Protein AF-A0A832D3G2-F1 (afdb_monomer)

Foldseek 3Di:
DKDQAPVLLVVLQVQCVVVVWHWDWADDPDNRMIDIDTPPVCVVVSVVSVVVVCVVVVPPPPDDDQPPPCQDFAQCLVVVLVVLVVLAVVCVVPVVLCVLQKDWLVCVVVVSLCSLQSLLSYDDDDLQSVVCSVQVSRLLRSLCSRPNNVCLVVQLSVQSSVVSVVVNVPDPDGDIRHYVLSSSLSSLVSVLVVSVVSVVVPVDDVVVNVVSVVVSVVVSCVSVVPPPSVPVCVVPDDDDDDDPDDDPPDDDDDDPDDDDDDDDDDDDDDDDDDDDDDDDDDDD

Radius of gyration: 39.58 Å; Cα contacts (8 Å, |Δi|>4): 266; chains: 1; bounding box: 79×38×158 Å

pLDDT: mean 73.74, std 21.64, range [29.92, 97.0]

Secondary structure (DSSP, 8-state):
-EESSHHHHHHHHHHHHHTT--EEEEE-SSTT-EEEEE-GGGHHHHHHHHHHHHHHHTT-TT------------TTHHHHHHHHHHHHHHHHH-THHHHHH-B-HHHHHTT-TTHHHHGGG--SSHHHHHHHHHHHHHHHHHHHHHH-HHHHHHHHHHHHHHHHHHHHHH--S-PPB--THHHHHHHHHHHHHHHHHHHHHTT--HHHHHHHHHHHHHHHHHHHS-TTHHHHHTTT------------------------------------------------

Solvent-accessible surface area (backbone atoms only — not comparable to full-atom values): 16878 Å² total; per-residue (Å²): 92,81,27,72,30,69,68,54,30,51,51,52,39,51,57,33,46,75,71,74,38,68,61,48,79,41,82,49,98,47,93,59,32,20,33,39,46,57,55,78,91,48,44,63,62,51,51,53,51,49,52,50,52,46,62,63,59,72,71,57,93,80,79,69,88,70,75,88,73,84,63,46,74,30,72,67,25,54,55,54,44,51,50,48,50,52,47,40,55,49,35,72,77,37,61,64,52,50,73,71,18,53,24,36,54,68,48,42,75,73,67,47,56,66,15,40,54,46,8,39,60,37,62,95,48,70,66,59,47,49,54,40,43,72,53,22,31,60,38,39,9,41,30,18,38,65,61,37,59,68,52,34,53,51,53,15,49,53,45,18,26,51,48,46,52,52,52,46,72,71,44,93,60,91,56,75,49,63,27,46,53,40,32,38,52,30,27,50,49,54,48,50,53,51,51,44,54,57,44,63,76,37,97,58,65,67,71,56,52,50,51,53,50,51,49,52,51,48,50,49,47,59,70,70,65,56,93,46,73,59,58,74,48,63,81,74,58,96,78,83,88,75,82,86,76,84,73,81,82,77,77,80,74,84,83,84,73,88,80,83,93,79,91,80,86,83,89,80,87,87,81,91,85,83,85,90,81,83,86,90,82,88,81,136

Sequence (284 aa):
MIAHSKAQALEWSLVLISQQIESTVLPTTNPNAWIVKVDPTHFQAAKELIQLYEQENQRWPFRYSIPQTHIPFDATSILWGIFTTAFYLLQQKHPIIQLLGVASVDHVRQGEWWRIFTSTFLHADVPHLLGNLVIGVPLMGLCMGRFGFGIALLSTFIAAALGNLISLSVSGDPKMSLGTSGVVFAALGMLTAHWISALMGLRISWRYVIKAVLAAVLLLVLCGFSPQADTIAHMGGVRDRRDFRVYPLQLSKPSHANSPLTYSAPLHTSSESLPPGHSPSGGI

Structure (mmCIF, N/CA/C/O backbone):
data_AF-A0A832D3G2-F1
#
_entry.id   AF-A0A832D3G2-F1
#
loop_
_atom_site.group_PDB
_atom_site.id
_atom_site.type_symbol
_atom_site.label_atom_id
_atom_site.label_alt_id
_atom_site.label_comp_id
_atom_site.label_asym_id
_atom_site.label_entity_id
_atom_site.label_seq_id
_atom_site.pdbx_PDB_ins_code
_atom_site.Cartn_x
_atom_site.Cartn_y
_atom_site.Cartn_z
_atom_site.occupancy
_atom_site.B_iso_or_equiv
_atom_site.auth_seq_id
_atom_site.auth_comp_id
_atom_site.auth_asym_id
_atom_site.auth_atom_id
_atom_site.pdbx_PDB_model_num
ATOM 1 N N . MET A 1 1 ? -25.717 -5.866 40.601 1.00 88.38 1 MET A N 1
ATOM 2 C CA . MET A 1 1 ? -24.232 -5.810 40.612 1.00 88.38 1 MET A CA 1
ATOM 3 C C . MET A 1 1 ? -23.787 -4.468 40.037 1.00 88.38 1 MET A C 1
ATOM 5 O O . MET A 1 1 ? -24.571 -3.893 39.290 1.00 88.38 1 MET A O 1
ATOM 9 N N . ILE A 1 2 ? -22.608 -3.944 40.397 1.00 89.25 2 ILE A N 1
ATOM 10 C CA . ILE A 1 2 ? -22.120 -2.622 39.946 1.00 89.25 2 ILE A CA 1
ATOM 11 C C . ILE A 1 2 ? -20.902 -2.814 39.033 1.00 89.25 2 ILE A C 1
ATOM 13 O O . ILE A 1 2 ? -19.944 -3.457 39.445 1.00 89.25 2 ILE A O 1
ATOM 17 N N . ALA A 1 3 ? -20.952 -2.256 37.826 1.00 87.94 3 ALA A N 1
ATOM 18 C CA . ALA A 1 3 ? -19.876 -2.212 36.838 1.00 87.94 3 ALA A CA 1
ATOM 19 C C . ALA A 1 3 ? -19.254 -0.806 36.772 1.00 87.94 3 ALA A C 1
ATOM 21 O O . ALA A 1 3 ? -19.941 0.192 37.003 1.00 87.94 3 ALA A O 1
ATOM 22 N N . HIS A 1 4 ? -17.975 -0.712 36.404 1.00 87.38 4 HIS A N 1
ATOM 23 C CA . HIS A 1 4 ? -17.196 0.537 36.362 1.00 87.38 4 HIS A CA 1
ATOM 24 C C . HIS A 1 4 ? -17.272 1.278 35.017 1.00 87.38 4 HIS A C 1
ATOM 26 O O . HIS A 1 4 ? -16.660 2.326 34.826 1.00 87.38 4 HIS A O 1
ATOM 32 N N . SER A 1 5 ? -17.987 0.724 34.038 1.00 87.81 5 SER A N 1
ATOM 33 C CA . SER A 1 5 ? -18.241 1.379 32.757 1.00 87.81 5 SER A CA 1
ATOM 34 C C . SER A 1 5 ? -19.499 0.819 32.101 1.00 87.81 5 SER A C 1
ATOM 36 O O . SER A 1 5 ? -19.930 -0.297 32.399 1.00 87.81 5 SER A O 1
ATOM 38 N N . LYS A 1 6 ? -20.067 1.579 31.157 1.00 88.38 6 LYS A N 1
ATOM 39 C CA . LYS A 1 6 ? -21.204 1.118 30.349 1.00 88.38 6 LYS A CA 1
ATOM 40 C C . LYS A 1 6 ? -20.848 -0.131 29.539 1.00 88.38 6 LYS A C 1
ATOM 42 O O . LYS A 1 6 ? -21.655 -1.045 29.448 1.00 88.38 6 LYS A O 1
ATOM 47 N N . ALA A 1 7 ? -19.640 -0.163 28.970 1.00 85.94 7 ALA A N 1
ATOM 48 C CA . ALA A 1 7 ? -19.153 -1.292 28.181 1.00 85.94 7 ALA A CA 1
ATOM 49 C C . ALA A 1 7 ? -19.092 -2.572 29.026 1.00 85.94 7 ALA A C 1
ATOM 51 O O . ALA A 1 7 ? -19.657 -3.585 28.631 1.00 85.94 7 ALA A O 1
ATOM 52 N N . GLN A 1 8 ? -18.522 -2.491 30.231 1.00 88.31 8 GLN A N 1
ATOM 53 C CA . GLN A 1 8 ? -18.467 -3.621 31.161 1.00 88.31 8 GLN A CA 1
ATOM 54 C C . GLN A 1 8 ? -19.869 -4.098 31.574 1.00 88.31 8 GLN A C 1
ATOM 56 O O . GLN A 1 8 ? -20.125 -5.297 31.607 1.00 88.31 8 GLN A O 1
ATOM 61 N N . ALA A 1 9 ? -20.804 -3.180 31.844 1.00 91.62 9 ALA A N 1
ATOM 62 C CA . ALA A 1 9 ? -22.181 -3.548 32.183 1.00 91.62 9 ALA A CA 1
ATOM 63 C C . ALA A 1 9 ? -22.901 -4.276 31.034 1.00 91.62 9 ALA A C 1
ATOM 65 O O . ALA A 1 9 ? -23.668 -5.205 31.283 1.00 91.62 9 ALA A O 1
ATOM 66 N N . LEU A 1 10 ? -22.649 -3.864 29.786 1.00 92.50 10 LEU A N 1
ATOM 67 C CA . LEU A 1 10 ? -23.186 -4.522 28.593 1.00 92.50 10 LEU A CA 1
ATOM 68 C C . LEU A 1 10 ? -22.559 -5.903 28.369 1.00 92.50 10 LEU A C 1
ATOM 70 O O . LEU A 1 10 ? -23.290 -6.834 28.047 1.00 92.50 10 LEU A O 1
ATOM 74 N N . GLU A 1 11 ? -21.250 -6.060 28.586 1.00 90.75 11 GLU A N 1
ATOM 75 C CA . GLU A 1 11 ? -20.587 -7.372 28.536 1.00 90.75 11 GLU A CA 1
ATOM 76 C C . GLU A 1 11 ? -21.177 -8.334 29.568 1.00 90.75 11 GLU A C 1
ATOM 78 O O . GLU A 1 11 ? -21.583 -9.440 29.220 1.00 90.75 11 GLU A O 1
ATOM 83 N N . TRP A 1 12 ? -21.300 -7.902 30.826 1.00 93.81 12 TRP A N 1
ATOM 84 C CA . TRP A 1 12 ? -21.930 -8.710 31.870 1.00 93.81 12 TRP A CA 1
ATOM 85 C C . TRP A 1 12 ? -23.382 -9.058 31.529 1.00 93.81 12 TRP A C 1
A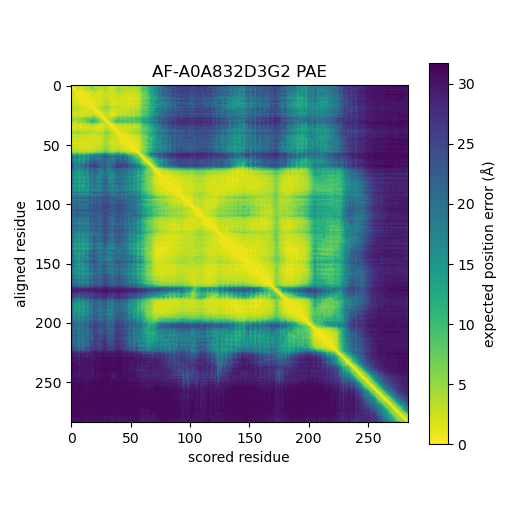TOM 87 O O . TRP A 1 12 ? -23.806 -10.188 31.749 1.00 93.81 12 TRP A O 1
ATOM 97 N N . SER A 1 13 ? -24.143 -8.118 30.961 1.00 94.50 13 SER A N 1
ATOM 98 C CA . SER A 1 13 ? -25.519 -8.374 30.520 1.00 94.50 13 SER A CA 1
ATOM 99 C C . SER A 1 13 ? -25.582 -9.437 29.415 1.00 94.50 13 SER A C 1
ATOM 101 O O . SER A 1 13 ? -26.399 -10.350 29.502 1.00 94.50 13 SER A O 1
ATOM 103 N N . LEU A 1 14 ? -24.673 -9.385 28.436 1.00 93.75 14 LEU A N 1
ATOM 104 C CA . LEU A 1 14 ? -24.520 -10.400 27.385 1.00 93.75 14 LEU A CA 1
ATOM 105 C C . LEU A 1 14 ? -24.194 -11.785 27.956 1.00 93.75 14 LEU A C 1
ATOM 107 O O . LEU A 1 14 ? -24.799 -12.777 27.550 1.00 93.75 14 LEU A O 1
ATOM 111 N N . VAL A 1 15 ? -23.271 -11.847 28.918 1.00 94.12 15 VAL A N 1
ATOM 112 C CA . VAL A 1 15 ? -22.899 -13.091 29.606 1.00 94.12 15 VAL A CA 1
ATOM 113 C C . VAL A 1 15 ? -24.111 -13.695 30.318 1.00 94.12 15 VAL A C 1
ATOM 115 O O . VAL A 1 15 ? -24.386 -14.881 30.151 1.00 94.12 15 VAL A O 1
ATOM 118 N N . LEU A 1 16 ? -24.884 -12.887 31.045 1.00 95.12 16 LEU A N 1
ATOM 119 C CA . LEU A 1 16 ? -26.095 -13.343 31.736 1.00 95.12 16 LEU A CA 1
ATOM 120 C C . LEU A 1 16 ? -27.171 -13.835 30.759 1.00 95.12 16 LEU A C 1
ATOM 122 O O . LEU A 1 16 ? -27.695 -14.936 30.930 1.00 95.12 16 LEU A O 1
ATOM 126 N N . ILE A 1 17 ? -27.437 -13.075 29.693 1.00 94.06 17 ILE A N 1
ATOM 127 C CA . ILE A 1 17 ? -28.413 -13.447 28.655 1.00 94.06 17 ILE A CA 1
ATOM 128 C C . ILE A 1 17 ? -28.025 -14.773 27.986 1.00 94.06 17 ILE A C 1
ATOM 130 O O . ILE A 1 17 ? -28.901 -15.581 27.684 1.00 94.06 17 ILE A O 1
ATOM 134 N N . SER A 1 18 ? -26.726 -15.045 27.808 1.00 94.06 18 SER A N 1
ATOM 135 C CA . SER A 1 18 ? -26.252 -16.314 27.233 1.00 94.06 18 SER A CA 1
ATOM 136 C C . SER A 1 18 ? -26.629 -17.549 28.063 1.00 94.06 18 SER A C 1
ATOM 138 O O . SER A 1 18 ? -26.753 -18.639 27.511 1.00 94.06 18 SER A O 1
ATOM 140 N N . GLN A 1 19 ? -26.861 -17.373 29.368 1.00 94.62 19 GLN A N 1
ATOM 141 C CA . GLN A 1 19 ? -27.325 -18.414 30.290 1.00 94.62 19 GLN A CA 1
ATOM 142 C C . GLN A 1 19 ? -28.823 -18.289 30.603 1.00 94.62 19 GLN A C 1
ATOM 144 O O . GLN A 1 19 ? -29.289 -18.816 31.608 1.00 94.62 19 GLN A O 1
ATOM 149 N N . GLN A 1 20 ? -29.577 -17.573 29.761 1.00 93.06 20 GLN A N 1
ATOM 150 C CA . GLN A 1 20 ? -31.006 -17.297 29.946 1.00 93.06 20 GLN A CA 1
ATOM 151 C C . GLN A 1 20 ? -31.337 -16.541 31.245 1.00 93.06 20 GLN A C 1
ATOM 153 O O . GLN A 1 20 ? -32.461 -16.601 31.738 1.00 93.06 20 GLN A O 1
ATOM 158 N N . ILE A 1 21 ? -30.377 -15.790 31.791 1.00 93.62 21 ILE A N 1
ATOM 159 C CA . ILE A 1 21 ? -30.604 -14.905 32.933 1.00 93.62 21 ILE A CA 1
ATOM 160 C C . ILE A 1 21 ? -30.905 -13.505 32.396 1.00 93.62 21 ILE A C 1
ATOM 162 O O . ILE A 1 21 ? -30.020 -12.799 31.903 1.00 93.62 21 ILE A O 1
ATOM 166 N N . GLU A 1 22 ? -32.163 -13.082 32.506 1.00 93.19 22 GLU A N 1
ATOM 167 C CA . GLU A 1 22 ? -32.558 -11.728 32.127 1.00 93.19 22 GLU A CA 1
ATOM 168 C C . GLU A 1 22 ? -31.876 -10.682 33.014 1.00 93.19 22 GLU A C 1
ATOM 170 O O . GLU A 1 22 ? -31.812 -10.799 34.242 1.00 93.19 22 GLU A O 1
ATOM 175 N N . SER A 1 23 ? -31.360 -9.629 32.382 1.00 92.19 23 SER A N 1
ATOM 176 C CA . SER A 1 23 ? -30.695 -8.535 33.079 1.00 92.19 23 SER A CA 1
ATOM 177 C C . SER A 1 23 ? -31.070 -7.185 32.482 1.00 92.19 23 SER A C 1
ATOM 179 O O . SER A 1 23 ? -31.293 -7.047 31.282 1.00 92.19 23 SER A O 1
ATOM 181 N N . THR A 1 24 ? -31.138 -6.163 33.329 1.00 92.94 24 THR A N 1
ATOM 182 C CA . THR A 1 24 ? -31.386 -4.778 32.916 1.00 92.94 24 THR A CA 1
ATOM 183 C C . THR A 1 24 ? -30.215 -3.906 33.335 1.00 92.94 24 THR A C 1
ATOM 185 O O . THR A 1 24 ? -29.827 -3.894 34.504 1.00 92.94 24 THR A O 1
ATOM 188 N N . VAL A 1 25 ? -29.660 -3.152 32.389 1.00 93.19 25 VAL A N 1
ATOM 189 C CA . VAL A 1 25 ? -28.550 -2.228 32.636 1.00 93.19 25 VAL A CA 1
ATOM 190 C C . VAL A 1 25 ? -29.102 -0.833 32.924 1.00 93.19 25 VAL A C 1
ATOM 192 O O . VAL A 1 25 ? -29.810 -0.257 32.101 1.00 93.19 25 VAL A O 1
ATOM 195 N N . LEU A 1 26 ? -28.769 -0.284 34.089 1.00 91.38 26 LEU A N 1
ATOM 196 C CA . LEU A 1 26 ? -29.219 1.026 34.557 1.00 91.38 26 LEU A CA 1
ATOM 197 C C . LEU A 1 26 ? -28.009 1.925 34.862 1.00 91.38 26 LEU A C 1
ATOM 199 O O . LEU A 1 26 ? -27.026 1.444 35.431 1.00 91.38 26 LEU A O 1
ATOM 203 N N . PRO A 1 27 ? -28.043 3.222 34.520 1.00 89.12 27 PRO A N 1
ATOM 204 C CA . PRO A 1 27 ? -27.022 4.166 34.967 1.00 89.12 27 PRO A CA 1
ATOM 205 C C . PRO A 1 27 ? -27.130 4.407 36.481 1.00 89.12 27 PRO A C 1
ATOM 207 O O . PRO A 1 27 ? -28.220 4.321 37.050 1.00 89.12 27 PRO A O 1
ATOM 210 N N . THR A 1 28 ? -26.012 4.725 37.144 1.00 88.44 28 THR A N 1
ATOM 211 C CA . THR A 1 28 ? -26.038 5.205 38.542 1.00 88.44 28 THR A CA 1
ATOM 212 C C . THR A 1 28 ? -25.942 6.729 38.614 1.00 88.44 28 THR A C 1
ATOM 214 O O . THR A 1 28 ? -25.733 7.396 37.604 1.00 88.44 28 THR A O 1
ATOM 217 N N . THR A 1 29 ? -26.048 7.289 39.822 1.00 84.31 29 THR A N 1
ATOM 218 C CA . THR A 1 29 ? -25.758 8.708 40.089 1.00 84.31 29 THR A CA 1
ATOM 219 C C . THR A 1 29 ? -24.300 9.090 39.810 1.00 84.31 29 THR A C 1
ATOM 221 O O . THR A 1 29 ? -24.017 10.259 39.562 1.00 84.31 29 THR A O 1
ATOM 224 N N . ASN A 1 30 ? -23.374 8.126 39.813 1.00 83.38 30 ASN A N 1
ATOM 225 C CA . ASN A 1 30 ? -21.996 8.315 39.371 1.00 83.38 30 ASN A CA 1
ATOM 226 C C . ASN A 1 30 ? -21.875 7.982 37.865 1.00 83.38 30 ASN A C 1
ATOM 228 O O . ASN A 1 30 ? -22.190 6.851 37.480 1.00 83.38 30 ASN A O 1
ATOM 232 N N . PRO A 1 31 ? -21.375 8.906 37.018 1.00 77.56 31 PRO A N 1
ATOM 233 C CA . PRO A 1 31 ? -21.231 8.686 35.573 1.00 77.56 31 PRO A CA 1
ATOM 234 C C . PRO A 1 31 ? -20.287 7.529 35.202 1.00 77.56 31 PRO A C 1
ATOM 236 O O . PRO A 1 31 ? -20.424 6.944 34.127 1.00 77.56 31 PRO A O 1
ATOM 239 N N . ASN A 1 32 ? -19.373 7.154 36.101 1.00 83.69 32 ASN A N 1
ATOM 240 C CA . ASN A 1 32 ? -18.435 6.043 35.915 1.00 83.69 32 ASN A CA 1
ATOM 241 C C . ASN A 1 32 ? -18.917 4.732 36.552 1.00 83.69 32 ASN A C 1
ATOM 243 O O . ASN A 1 32 ? -18.126 3.817 36.758 1.00 83.69 32 ASN A O 1
ATOM 247 N N . ALA A 1 33 ? -20.196 4.623 36.901 1.00 87.88 33 ALA A N 1
ATOM 248 C CA . ALA A 1 33 ? -20.750 3.387 37.426 1.00 87.88 33 ALA A CA 1
ATOM 249 C C . ALA A 1 33 ? -22.080 3.060 36.753 1.00 87.88 33 ALA A C 1
ATOM 251 O O . ALA A 1 33 ? -22.884 3.943 36.443 1.00 87.88 33 ALA A O 1
ATOM 252 N N . TRP A 1 34 ? -22.317 1.766 36.560 1.00 93.12 34 TRP A N 1
ATOM 253 C CA . TRP A 1 34 ? -23.532 1.208 35.972 1.00 93.12 34 TRP A CA 1
ATOM 254 C C . TRP A 1 34 ? -24.013 0.028 36.814 1.00 93.12 34 TRP A C 1
ATOM 256 O O . TRP A 1 34 ? -23.207 -0.723 37.354 1.00 93.12 34 TRP A O 1
ATOM 266 N N . ILE A 1 35 ? -25.323 -0.148 36.945 1.00 92.69 35 ILE A N 1
ATOM 267 C CA . ILE A 1 35 ? -25.930 -1.259 37.679 1.00 92.69 35 ILE A CA 1
ATOM 268 C C . ILE A 1 35 ? -26.477 -2.274 36.684 1.00 92.69 35 ILE A C 1
ATOM 270 O O . ILE A 1 35 ? -27.279 -1.938 35.819 1.00 92.69 35 ILE A O 1
ATOM 274 N N . VAL A 1 36 ? -26.089 -3.533 36.861 1.00 93.44 36 VAL A N 1
ATOM 275 C CA . VAL A 1 36 ? -26.750 -4.678 36.231 1.00 93.44 36 VAL A CA 1
ATOM 276 C C . VAL A 1 36 ? -27.752 -5.235 37.238 1.00 93.44 36 VAL A C 1
ATOM 278 O O . VAL A 1 36 ? -27.362 -5.773 38.287 1.00 93.44 36 VAL A O 1
ATOM 281 N N . LYS A 1 37 ? -29.039 -5.029 36.956 1.00 93.75 37 LYS A N 1
ATOM 282 C CA . LYS A 1 37 ? -30.171 -5.528 37.740 1.00 93.75 37 LYS A CA 1
ATOM 283 C C . LYS A 1 37 ? -30.581 -6.895 37.202 1.00 93.75 37 LYS A C 1
ATOM 285 O O . LYS A 1 37 ? -30.675 -7.073 35.995 1.00 93.75 37 LYS A O 1
ATOM 290 N N . VAL A 1 38 ? -30.812 -7.833 38.109 1.00 93.69 38 VAL A N 1
ATOM 291 C CA . VAL A 1 38 ? -31.188 -9.221 37.826 1.00 93.69 38 VAL A CA 1
ATOM 292 C C . VAL A 1 38 ? -32.290 -9.597 38.812 1.00 93.69 38 VAL A C 1
ATOM 294 O O . VAL A 1 38 ? -32.366 -8.994 39.889 1.00 93.69 38 VAL A O 1
ATOM 297 N N . ASP A 1 39 ? -33.140 -10.554 38.452 1.00 92.25 39 ASP A N 1
ATOM 298 C CA . ASP 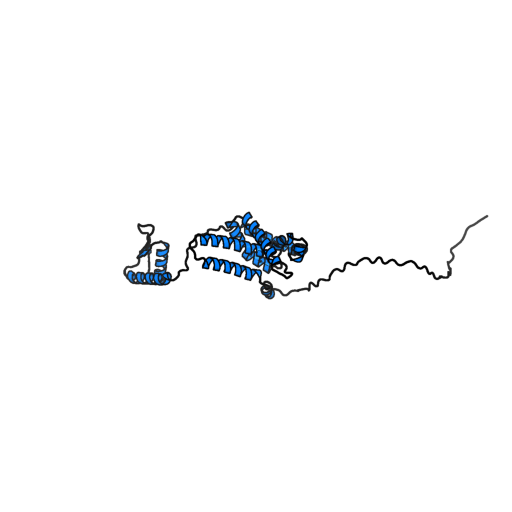A 1 39 ? -34.128 -11.102 39.379 1.00 92.25 39 ASP A CA 1
ATOM 299 C C . ASP A 1 39 ? -33.446 -11.640 40.662 1.00 92.25 39 ASP A C 1
ATOM 301 O O . ASP A 1 39 ? -32.405 -12.302 40.560 1.00 92.25 39 ASP A O 1
ATOM 305 N N . PRO A 1 40 ? -33.989 -11.374 41.870 1.00 90.69 40 PRO A N 1
ATOM 306 C CA . PRO A 1 40 ? -33.413 -11.849 43.129 1.00 90.69 40 PRO A CA 1
ATOM 307 C C . PRO A 1 40 ? -33.188 -13.364 43.188 1.00 90.69 40 PRO A C 1
ATOM 309 O O . PRO A 1 40 ? -32.217 -13.802 43.805 1.00 90.69 40 PRO A O 1
ATOM 312 N N . THR A 1 41 ? -34.036 -14.158 42.529 1.00 92.56 41 THR A N 1
ATOM 313 C CA . THR A 1 41 ? -33.916 -15.627 42.480 1.00 92.56 41 THR A CA 1
ATOM 314 C C . THR A 1 41 ? -32.657 -16.087 41.745 1.00 92.56 41 THR A C 1
ATOM 316 O O . THR A 1 41 ? -32.038 -17.075 42.132 1.00 92.56 41 THR A O 1
ATOM 319 N N . HIS A 1 42 ? -32.220 -15.324 40.741 1.00 91.75 42 HIS A N 1
ATOM 320 C CA . HIS A 1 42 ? -31.040 -15.615 39.928 1.00 91.75 42 HIS A CA 1
ATOM 321 C C . HIS A 1 42 ? -29.793 -14.851 40.383 1.00 91.75 42 HIS A C 1
ATOM 323 O O . HIS A 1 42 ? -28.732 -14.992 39.776 1.00 91.75 42 HIS A O 1
ATOM 329 N N . PHE A 1 43 ? -29.880 -14.041 41.445 1.00 91.81 43 PHE A N 1
ATOM 330 C CA . PHE A 1 43 ? -28.797 -13.146 41.855 1.00 91.81 43 PHE A CA 1
ATOM 331 C C . PHE A 1 43 ? -27.482 -13.882 42.140 1.00 91.81 43 PHE A C 1
ATOM 333 O O . PHE A 1 43 ? -26.415 -13.423 41.728 1.00 91.81 43 PHE A O 1
ATOM 340 N N . GLN A 1 44 ? -27.556 -15.031 42.816 1.00 92.94 44 GLN A N 1
ATOM 341 C CA . GLN A 1 44 ? -26.373 -15.808 43.173 1.00 92.94 44 GLN A CA 1
ATOM 342 C C . GLN A 1 44 ? -25.724 -16.454 41.939 1.00 92.94 44 GLN A C 1
ATOM 344 O O . GLN A 1 44 ? -24.525 -16.284 41.726 1.00 92.94 44 GLN A O 1
ATOM 349 N N . ALA A 1 45 ? -26.525 -17.085 41.074 1.00 92.19 45 ALA A N 1
ATOM 350 C CA . ALA A 1 45 ? -26.057 -17.669 39.816 1.00 92.19 45 ALA A CA 1
ATOM 351 C C . ALA A 1 45 ? -25.446 -16.610 38.882 1.00 92.19 45 ALA A C 1
ATOM 353 O O . ALA A 1 45 ? -24.386 -16.815 38.295 1.00 92.19 45 ALA A O 1
ATOM 354 N N . ALA A 1 46 ? -26.076 -15.435 38.796 1.00 93.50 46 ALA A N 1
ATOM 355 C CA . ALA A 1 46 ? -25.590 -14.311 38.006 1.00 93.50 46 ALA A CA 1
ATOM 356 C C . ALA A 1 46 ? -24.219 -13.810 38.484 1.00 93.50 46 ALA A C 1
ATOM 358 O O . ALA A 1 46 ? -23.337 -13.510 37.676 1.00 93.50 46 ALA A O 1
ATOM 359 N N . LYS A 1 47 ? -24.033 -13.737 39.806 1.00 94.25 47 LYS A N 1
ATOM 360 C CA . LYS A 1 47 ? -22.769 -13.326 40.419 1.00 94.25 47 LYS A CA 1
ATOM 361 C C . LYS A 1 47 ? -21.657 -14.336 40.142 1.00 94.25 47 LYS A C 1
ATOM 363 O O . LYS A 1 47 ? -20.564 -13.925 39.763 1.00 94.25 47 LYS A O 1
ATOM 368 N N . GLU A 1 48 ? -21.934 -15.626 40.304 1.00 94.25 48 GLU A N 1
ATOM 369 C CA . GLU A 1 48 ? -20.969 -16.702 40.040 1.00 94.25 48 GLU A CA 1
ATOM 370 C C . GLU A 1 48 ? -20.556 -16.743 38.566 1.00 94.25 48 GLU A C 1
ATOM 372 O O . GLU A 1 48 ? -19.366 -16.827 38.262 1.00 94.25 48 GLU A O 1
ATOM 377 N N . LEU A 1 49 ? -21.512 -16.584 37.647 1.00 93.69 49 LEU A N 1
ATOM 378 C CA . LEU A 1 49 ? -21.240 -16.560 36.212 1.00 93.69 49 LEU A CA 1
ATOM 379 C C . LEU A 1 49 ? -20.342 -15.383 35.808 1.00 93.69 49 LEU A C 1
ATOM 381 O O . LEU A 1 49 ? -19.392 -15.562 35.045 1.00 93.69 49 LEU A O 1
ATOM 385 N N . ILE A 1 50 ? -20.612 -14.184 36.331 1.00 92.94 50 ILE A N 1
ATOM 386 C CA . ILE A 1 50 ? -19.771 -13.009 36.066 1.00 92.94 50 ILE A CA 1
ATOM 387 C C . ILE A 1 50 ? -18.377 -13.200 36.661 1.00 92.94 50 ILE A C 1
ATOM 389 O O . ILE A 1 50 ? -17.392 -12.889 35.998 1.00 92.94 50 ILE A O 1
ATOM 393 N N . GLN A 1 51 ? -18.268 -13.754 37.871 1.00 91.94 51 GLN A N 1
ATOM 394 C CA . GLN A 1 51 ? -16.968 -14.053 38.474 1.00 91.94 51 GLN A CA 1
ATOM 395 C C . GLN A 1 51 ? -16.168 -15.057 37.639 1.00 91.94 51 GLN A C 1
ATOM 397 O O . GLN A 1 51 ? -14.965 -14.870 37.461 1.00 91.94 51 GLN A O 1
ATOM 402 N N . LEU A 1 52 ? -16.821 -16.086 37.095 1.00 90.94 52 LEU A N 1
ATOM 403 C CA . LEU A 1 52 ? -16.185 -17.053 36.204 1.00 90.94 52 LEU A CA 1
ATOM 404 C C . LEU A 1 52 ? -15.724 -16.389 34.897 1.00 90.94 52 LEU A C 1
ATOM 406 O O . LEU A 1 52 ? -14.567 -16.548 34.510 1.00 90.94 52 LEU A O 1
ATOM 410 N N . TYR A 1 53 ? -16.587 -15.580 34.274 1.00 89.56 53 TYR A N 1
ATOM 411 C CA . TYR A 1 53 ? -16.253 -14.789 33.084 1.00 89.56 53 TYR A CA 1
ATOM 412 C C . TYR A 1 53 ? -15.047 -13.874 33.323 1.00 89.56 53 TYR A C 1
ATOM 414 O O . TYR A 1 53 ? -14.159 -13.779 32.472 1.00 89.56 53 TYR A O 1
ATOM 422 N N . GLU A 1 54 ? -14.996 -13.206 34.476 1.00 87.94 54 GLU A N 1
ATOM 423 C CA . GLU A 1 54 ? -13.874 -12.348 34.840 1.00 87.94 54 GLU A CA 1
ATOM 424 C C . GLU A 1 54 ? -12.599 -13.157 35.067 1.00 87.94 54 GLU A C 1
ATOM 426 O O . GLU A 1 54 ? -11.554 -12.770 34.554 1.00 87.94 54 GLU A O 1
ATOM 431 N N . GLN A 1 55 ? -12.656 -14.291 35.766 1.00 86.69 55 GLN A N 1
ATOM 432 C CA . GLN A 1 55 ? -11.485 -15.151 35.979 1.00 86.69 55 GLN A CA 1
ATOM 433 C C . GLN A 1 55 ? -10.932 -15.729 34.668 1.00 86.69 55 GLN A C 1
ATOM 435 O O . GLN A 1 55 ? -9.712 -15.834 34.506 1.00 86.69 55 GLN A O 1
ATOM 440 N N . GLU A 1 56 ? -11.808 -16.074 33.723 1.00 82.94 56 GLU A N 1
ATOM 441 C CA . GLU A 1 56 ? -11.422 -16.575 32.403 1.00 82.94 56 GLU A CA 1
ATOM 442 C C . GLU A 1 56 ? -10.811 -15.462 31.535 1.00 82.94 56 GLU A C 1
ATOM 444 O O . GLU A 1 56 ? -9.736 -15.639 30.952 1.00 82.94 56 GLU A O 1
ATOM 449 N N . ASN A 1 57 ? -11.421 -14.271 31.517 1.00 77.94 57 ASN A N 1
ATOM 450 C CA . ASN A 1 57 ? -10.941 -13.145 30.708 1.00 77.94 57 ASN A CA 1
ATOM 451 C C . ASN A 1 57 ? -9.807 -12.331 31.348 1.00 77.94 57 ASN A C 1
ATOM 453 O O . ASN A 1 57 ? -9.102 -11.614 30.635 1.00 77.94 57 ASN A O 1
ATOM 457 N N . GLN A 1 58 ? -9.545 -12.480 32.650 1.00 69.44 58 GLN A N 1
ATOM 458 C CA . GLN A 1 58 ? -8.373 -11.897 33.320 1.00 69.44 58 GLN A CA 1
ATOM 459 C C . GLN A 1 58 ? -7.047 -12.436 32.756 1.00 69.44 58 GLN A C 1
ATOM 461 O O . GLN A 1 58 ? -6.008 -11.790 32.892 1.00 69.44 58 GLN A O 1
ATOM 466 N N . ARG A 1 59 ? -7.064 -13.600 32.088 1.00 58.00 59 ARG A N 1
ATOM 467 C CA . ARG A 1 59 ? -5.864 -14.277 31.569 1.00 58.00 59 ARG A CA 1
ATOM 468 C C . ARG A 1 59 ? -5.498 -13.936 30.122 1.00 58.00 59 ARG A C 1
ATOM 470 O O . ARG A 1 59 ? -4.579 -14.562 29.597 1.00 58.00 59 ARG A O 1
ATOM 477 N N . TRP A 1 60 ? -6.137 -12.955 29.470 1.00 56.38 60 TRP A N 1
ATOM 478 C CA . TRP A 1 60 ? -5.771 -12.547 28.101 1.00 56.38 60 TRP A CA 1
ATOM 479 C C . TRP A 1 60 ? -4.976 -11.221 28.056 1.00 56.38 60 TRP A C 1
ATOM 481 O O . TRP A 1 60 ? -5.521 -10.182 27.675 1.00 56.38 60 TRP A O 1
ATOM 491 N N . PRO A 1 61 ? -3.659 -11.214 28.359 1.00 53.78 61 PRO A N 1
ATOM 492 C CA . PRO A 1 61 ? -2.828 -10.003 28.459 1.00 53.78 61 PRO A CA 1
ATOM 493 C C . PRO A 1 61 ? -2.517 -9.327 27.107 1.00 53.78 61 PRO A C 1
ATOM 495 O O . PRO A 1 61 ? -1.642 -8.468 27.027 1.00 53.78 61 PRO A O 1
ATOM 498 N N . PHE A 1 62 ? -3.188 -9.729 26.024 1.00 56.59 62 PHE A N 1
ATOM 499 C CA . PHE A 1 62 ? -2.946 -9.241 24.662 1.00 56.59 62 PHE A CA 1
ATOM 500 C C . PHE A 1 62 ? -4.008 -8.256 24.155 1.00 56.59 62 PHE A C 1
ATOM 502 O O . PHE A 1 62 ? -3.901 -7.793 23.020 1.00 56.59 62 PHE A O 1
ATOM 509 N N . ARG A 1 63 ? -5.035 -7.930 24.951 1.00 55.66 63 ARG A N 1
ATOM 510 C CA . ARG A 1 63 ? -6.058 -6.950 24.557 1.00 55.66 63 ARG A CA 1
ATOM 511 C C . ARG A 1 63 ? -5.623 -5.550 24.984 1.00 55.66 63 ARG A C 1
ATOM 513 O O . ARG A 1 63 ? -5.764 -5.173 26.140 1.00 55.66 63 ARG A O 1
ATOM 520 N N . TYR A 1 64 ? -5.094 -4.787 24.033 1.00 59.00 64 TYR A N 1
ATOM 521 C CA . TYR A 1 64 ? -4.816 -3.363 24.198 1.00 59.00 64 TYR A CA 1
ATOM 522 C C . TYR A 1 64 ? -5.817 -2.571 23.361 1.00 59.00 64 TYR A C 1
ATOM 524 O O . TYR A 1 64 ? -5.979 -2.843 22.171 1.00 59.00 64 TYR A O 1
ATOM 532 N N . SER A 1 65 ? -6.479 -1.583 23.964 1.00 54.72 65 SER A N 1
ATOM 533 C CA . SER A 1 65 ? -7.252 -0.596 23.215 1.00 54.72 65 SER A CA 1
ATOM 534 C C . SER A 1 65 ? -6.275 0.260 22.412 1.00 54.72 65 SER A C 1
ATOM 536 O O . SER A 1 65 ? -5.597 1.127 22.967 1.00 54.72 65 SER A O 1
ATOM 538 N N . ILE A 1 66 ? -6.160 -0.016 21.115 1.00 56.44 66 ILE A N 1
ATOM 539 C CA . ILE A 1 66 ? -5.410 0.840 20.197 1.00 56.44 66 ILE A CA 1
ATOM 540 C C . ILE A 1 66 ? -6.157 2.183 20.167 1.00 56.44 66 ILE A C 1
ATOM 542 O O . ILE A 1 66 ? -7.372 2.172 19.947 1.00 56.44 66 ILE A O 1
ATOM 546 N N . PRO A 1 67 ? -5.495 3.329 20.426 1.00 56.59 67 PRO A N 1
ATOM 547 C CA . PRO A 1 67 ? -6.113 4.636 20.273 1.00 56.59 67 PRO A CA 1
ATOM 548 C C . PRO A 1 67 ? -6.771 4.699 18.906 1.00 56.59 67 PRO A C 1
ATOM 550 O O . PRO A 1 67 ? -6.139 4.347 17.906 1.00 56.59 67 PRO A O 1
ATOM 553 N N . GLN A 1 68 ? -8.041 5.101 18.880 1.00 56.47 68 GLN A N 1
ATOM 554 C CA . GLN A 1 68 ? -8.793 5.241 17.644 1.00 56.47 68 GLN A CA 1
ATOM 555 C C . GLN A 1 68 ? -8.043 6.200 16.723 1.00 56.47 68 GLN A C 1
ATOM 557 O O . GLN A 1 68 ? -8.025 7.415 16.895 1.00 56.47 68 GLN A O 1
ATOM 562 N N . THR A 1 69 ? -7.358 5.613 15.767 1.00 61.59 69 THR A N 1
ATOM 563 C CA . THR A 1 69 ? -6.523 6.271 14.776 1.00 61.59 69 THR A CA 1
ATOM 564 C C . THR A 1 69 ? -7.422 6.353 13.567 1.00 61.59 69 THR A C 1
ATOM 566 O O . THR A 1 69 ? -7.417 5.491 12.693 1.00 61.59 69 THR A O 1
ATOM 569 N N . HIS A 1 70 ? -8.298 7.355 13.589 1.00 70.25 70 HIS A N 1
ATOM 570 C CA . HIS A 1 70 ? -9.185 7.664 12.475 1.00 70.25 70 HIS A CA 1
ATOM 571 C C . HIS A 1 70 ? -8.339 8.249 11.343 1.00 70.25 70 HIS A C 1
ATOM 573 O O . HIS A 1 70 ? -8.274 9.462 11.161 1.00 70.25 70 HIS A O 1
ATOM 579 N N . ILE A 1 71 ? -7.611 7.388 10.631 1.00 79.19 71 ILE A N 1
ATOM 580 C CA . ILE A 1 71 ? -6.934 7.767 9.395 1.00 79.19 71 ILE A CA 1
ATOM 581 C C . ILE A 1 71 ? -8.024 7.853 8.323 1.00 79.19 71 ILE A C 1
ATOM 583 O O . ILE A 1 71 ? -8.654 6.831 8.038 1.00 79.19 71 ILE A O 1
ATOM 587 N N . PRO A 1 72 ? -8.288 9.039 7.746 1.00 87.88 72 PRO A N 1
ATOM 588 C CA . PRO A 1 72 ? -9.255 9.142 6.666 1.00 87.88 72 PRO A CA 1
ATOM 589 C C . PRO A 1 72 ? -8.738 8.368 5.449 1.00 87.88 72 PRO A C 1
ATOM 591 O O . PRO A 1 72 ? -7.533 8.255 5.235 1.00 87.88 72 PRO A O 1
ATOM 594 N N . PHE A 1 73 ? -9.650 7.831 4.645 1.00 91.31 73 PHE A N 1
ATOM 595 C CA . PHE A 1 73 ? -9.300 7.231 3.364 1.00 91.31 73 PHE A CA 1
ATOM 596 C C . PHE A 1 73 ? -9.408 8.285 2.264 1.00 91.31 73 PHE A C 1
ATOM 598 O O . PHE A 1 73 ? -10.468 8.888 2.092 1.00 91.31 73 PHE A O 1
ATOM 605 N N . ASP A 1 74 ? -8.333 8.494 1.510 1.00 93.31 74 ASP A N 1
ATOM 606 C CA . ASP A 1 74 ? -8.337 9.410 0.373 1.00 93.31 74 ASP A CA 1
ATOM 607 C C . ASP A 1 74 ? -8.641 8.657 -0.935 1.00 93.31 74 ASP A C 1
ATOM 609 O O . ASP A 1 74 ? -7.859 7.831 -1.425 1.00 93.31 74 ASP A O 1
ATOM 613 N N . ALA A 1 75 ? -9.804 8.959 -1.519 1.00 94.19 75 ALA A N 1
ATOM 614 C CA . ALA A 1 75 ? -10.278 8.353 -2.760 1.00 94.19 75 ALA A CA 1
ATOM 615 C C . ALA A 1 75 ? -9.455 8.761 -3.997 1.00 94.19 75 ALA A C 1
ATOM 617 O O . ALA A 1 75 ? -9.557 8.105 -5.035 1.00 94.19 75 ALA A O 1
ATOM 618 N N . THR A 1 76 ? -8.595 9.783 -3.908 1.00 93.50 76 THR A N 1
ATOM 619 C CA . THR A 1 76 ? -7.675 10.149 -5.002 1.00 93.50 76 THR A CA 1
ATOM 620 C C . THR A 1 76 ? -6.661 9.044 -5.322 1.00 93.50 76 THR A C 1
ATOM 622 O O . THR A 1 76 ? -6.125 9.006 -6.430 1.00 93.50 76 THR A O 1
ATOM 625 N N . SER A 1 77 ? -6.476 8.065 -4.432 1.00 95.56 77 SER A N 1
ATOM 626 C CA . SER A 1 77 ? -5.744 6.820 -4.712 1.00 95.56 77 SER A CA 1
ATOM 627 C C . SER A 1 77 ? -6.309 6.021 -5.896 1.00 95.56 77 SER A C 1
ATOM 629 O O . SER A 1 77 ? -5.558 5.336 -6.595 1.00 95.56 77 SER A O 1
ATOM 631 N N . ILE A 1 78 ? -7.605 6.164 -6.197 1.00 96.25 78 ILE A N 1
ATOM 632 C CA . ILE A 1 78 ? -8.228 5.582 -7.392 1.00 96.25 78 ILE A CA 1
ATOM 633 C C . ILE A 1 78 ? -7.639 6.212 -8.660 1.00 96.25 78 ILE A C 1
ATOM 635 O O . ILE A 1 78 ? -7.385 5.499 -9.628 1.00 96.25 78 ILE A O 1
ATOM 639 N N . LEU A 1 79 ? -7.348 7.520 -8.656 1.00 95.75 79 LEU A N 1
ATOM 640 C CA . LEU A 1 79 ? -6.712 8.196 -9.794 1.00 95.75 79 LEU A CA 1
ATOM 641 C C . LEU A 1 79 ? -5.304 7.651 -10.049 1.00 95.75 79 LEU A C 1
ATOM 643 O O . LEU A 1 79 ? -4.927 7.461 -11.202 1.00 95.75 79 LEU A O 1
ATOM 647 N N . TRP A 1 80 ? -4.553 7.337 -8.990 1.00 95.62 80 TRP A N 1
ATOM 648 C CA . TRP A 1 80 ? -3.261 6.655 -9.113 1.00 95.62 80 TRP A CA 1
ATOM 649 C C . TRP A 1 80 ? -3.408 5.252 -9.725 1.00 95.62 80 TRP A C 1
ATOM 651 O O . TRP A 1 80 ? -2.637 4.885 -10.615 1.00 95.62 80 TRP A O 1
ATOM 661 N N . GLY A 1 81 ? -4.426 4.487 -9.320 1.00 95.56 81 GLY A N 1
ATOM 662 C CA . GLY A 1 81 ? -4.725 3.182 -9.917 1.00 95.56 81 GLY A CA 1
ATOM 663 C C . GLY A 1 81 ? -5.125 3.274 -11.396 1.00 95.56 81 GLY A C 1
ATOM 664 O O . GLY A 1 81 ? -4.629 2.505 -12.224 1.00 95.56 81 GLY A O 1
ATOM 665 N N . ILE A 1 82 ? -5.958 4.258 -11.755 1.00 97.00 82 ILE A N 1
ATOM 666 C CA . ILE A 1 82 ? -6.338 4.553 -13.146 1.00 97.00 82 ILE A CA 1
ATOM 667 C C . ILE A 1 82 ? -5.103 4.936 -13.961 1.00 97.00 82 ILE A C 1
ATOM 669 O O . ILE A 1 82 ? -4.901 4.388 -15.041 1.00 97.00 82 ILE A O 1
ATOM 673 N N . PHE A 1 83 ? -4.255 5.827 -13.442 1.00 95.88 83 PHE A N 1
ATOM 674 C CA . PHE A 1 83 ? -3.008 6.226 -14.094 1.00 95.88 83 PHE A CA 1
ATOM 675 C C . PHE A 1 83 ? -2.090 5.023 -14.339 1.00 95.88 83 PHE A C 1
ATOM 677 O O . PHE A 1 83 ? -1.605 4.833 -15.451 1.00 95.88 83 PHE A O 1
ATOM 684 N N . THR A 1 84 ? -1.905 4.175 -13.328 1.00 94.69 84 THR A N 1
ATOM 685 C CA . THR A 1 84 ? -1.058 2.976 -13.417 1.00 94.69 84 THR A CA 1
ATOM 686 C C . THR A 1 84 ? -1.592 1.994 -14.465 1.00 94.69 84 THR A C 1
ATOM 688 O O . THR A 1 84 ? -0.837 1.466 -15.281 1.00 94.69 84 THR A O 1
ATOM 691 N N . THR A 1 85 ? -2.914 1.811 -14.507 1.00 95.12 85 THR A N 1
ATOM 692 C CA . THR A 1 85 ? -3.587 0.985 -15.521 1.00 95.12 85 THR A CA 1
ATOM 693 C C . THR A 1 85 ? -3.439 1.584 -16.919 1.00 95.12 85 THR A C 1
ATOM 695 O O . THR A 1 85 ? -3.095 0.879 -17.864 1.00 95.12 85 THR A O 1
ATOM 698 N N . ALA A 1 86 ? -3.652 2.893 -17.069 1.00 96.12 86 ALA A N 1
ATOM 699 C CA . ALA A 1 86 ? -3.504 3.590 -18.343 1.00 96.12 86 ALA A CA 1
ATOM 700 C C . ALA A 1 86 ? -2.063 3.513 -18.868 1.00 96.12 86 ALA A C 1
ATOM 702 O O . ALA A 1 86 ? -1.858 3.269 -20.058 1.00 96.12 86 ALA A O 1
ATOM 703 N N . PHE A 1 87 ? -1.071 3.654 -17.985 1.00 94.56 87 PHE A N 1
ATOM 704 C CA . PHE A 1 87 ? 0.340 3.515 -18.334 1.00 94.56 87 PHE A CA 1
ATOM 705 C C . PHE A 1 87 ? 0.668 2.095 -18.805 1.00 94.56 87 PHE A C 1
ATOM 707 O O . PHE A 1 87 ? 1.331 1.927 -19.827 1.00 94.56 87 PHE A O 1
ATOM 714 N N . TYR A 1 88 ? 0.135 1.069 -18.136 1.00 92.88 88 TYR A N 1
ATOM 715 C CA . TYR A 1 88 ? 0.276 -0.313 -18.592 1.00 92.88 88 TYR A CA 1
ATOM 716 C C . TYR A 1 88 ? -0.366 -0.548 -19.967 1.00 92.88 88 TYR A C 1
ATOM 718 O O . TYR A 1 88 ? 0.242 -1.161 -20.842 1.00 92.88 88 TYR A O 1
ATOM 726 N N . LEU A 1 89 ? -1.568 -0.019 -20.213 1.00 94.19 89 LEU A N 1
ATOM 727 C CA . LEU A 1 89 ? -2.207 -0.125 -21.530 1.00 94.19 89 LEU A CA 1
ATOM 728 C C . LEU A 1 89 ? -1.394 0.586 -22.622 1.00 94.19 89 LEU A C 1
ATOM 730 O O . LEU A 1 89 ? -1.323 0.102 -23.752 1.00 94.19 89 LEU A O 1
ATOM 734 N N . LEU A 1 90 ? -0.762 1.715 -22.295 1.00 94.38 90 LEU A N 1
ATOM 735 C CA . LEU A 1 90 ? 0.144 2.415 -23.203 1.00 94.38 90 LEU A CA 1
ATOM 736 C C . LEU A 1 90 ? 1.405 1.583 -23.485 1.00 94.38 90 LEU A C 1
ATOM 738 O O . LEU A 1 90 ? 1.799 1.459 -24.644 1.00 94.38 90 LEU A O 1
ATOM 742 N N . GLN A 1 91 ? 1.987 0.967 -22.453 1.00 91.81 91 GLN A N 1
ATOM 743 C CA . GLN A 1 91 ? 3.113 0.037 -22.575 1.00 91.81 91 GLN A CA 1
ATOM 744 C C . GLN A 1 91 ? 2.772 -1.136 -23.509 1.00 91.81 91 GLN A C 1
ATOM 746 O O . GLN A 1 91 ? 3.574 -1.470 -24.378 1.00 91.81 91 GLN A O 1
ATOM 751 N N . GLN A 1 92 ? 1.577 -1.724 -23.385 1.00 90.56 92 GLN A N 1
ATOM 752 C CA . GLN A 1 92 ? 1.126 -2.823 -24.251 1.00 90.56 92 GLN A CA 1
ATOM 753 C C . GLN A 1 92 ? 0.962 -2.394 -25.715 1.00 90.56 92 GLN A C 1
ATOM 755 O O . GLN A 1 92 ? 1.283 -3.151 -26.629 1.00 90.56 92 GLN A O 1
ATOM 760 N N . LYS A 1 93 ? 0.497 -1.162 -25.956 1.00 94.06 93 LYS A N 1
ATOM 761 C CA . LYS A 1 93 ? 0.392 -0.602 -27.314 1.00 94.06 93 LYS A CA 1
ATOM 762 C C . LYS A 1 93 ? 1.754 -0.275 -27.925 1.00 94.06 93 LYS A C 1
ATOM 764 O O . LYS A 1 93 ? 1.915 -0.374 -29.140 1.00 94.06 93 LYS A O 1
ATOM 769 N N . HIS A 1 94 ? 2.722 0.121 -27.102 1.00 93.12 94 HIS A N 1
ATOM 770 C CA . HIS A 1 94 ? 4.034 0.587 -27.543 1.00 93.12 94 HIS A CA 1
ATOM 771 C C . HIS A 1 94 ? 5.161 -0.135 -26.785 1.00 93.12 94 HIS A C 1
ATOM 773 O O . HIS A 1 94 ? 5.693 0.410 -25.814 1.00 93.12 94 HIS A O 1
ATOM 779 N N . PRO A 1 95 ? 5.613 -1.313 -27.266 1.00 88.44 95 PRO A N 1
ATOM 780 C CA . PRO A 1 95 ? 6.662 -2.107 -26.610 1.00 88.44 95 PRO A CA 1
ATOM 781 C C . PRO A 1 95 ? 7.985 -1.357 -26.384 1.00 88.44 95 PRO A C 1
ATOM 783 O O . PRO A 1 95 ? 8.748 -1.683 -25.475 1.00 88.44 95 PRO A O 1
ATOM 786 N N . ILE A 1 96 ? 8.241 -0.307 -27.174 1.00 90.25 96 ILE A N 1
ATOM 787 C CA . ILE A 1 96 ? 9.393 0.590 -27.013 1.00 90.25 96 ILE A CA 1
ATOM 788 C C . ILE A 1 96 ? 9.457 1.226 -25.614 1.00 90.25 96 ILE A C 1
ATOM 790 O O . ILE A 1 96 ? 10.547 1.455 -25.101 1.00 90.25 96 ILE A O 1
ATOM 794 N N . ILE A 1 97 ? 8.312 1.453 -24.960 1.00 89.75 97 ILE A N 1
ATOM 795 C CA . ILE A 1 97 ? 8.241 2.028 -23.607 1.00 89.75 97 ILE A CA 1
ATOM 796 C C . ILE A 1 97 ? 8.898 1.093 -22.591 1.00 89.75 97 ILE A C 1
ATOM 798 O O . ILE A 1 97 ? 9.658 1.539 -21.733 1.00 89.75 97 ILE A O 1
ATOM 802 N N . GLN A 1 98 ? 8.656 -0.213 -22.710 1.00 85.94 98 GLN A N 1
ATOM 803 C CA . GLN A 1 98 ? 9.297 -1.202 -21.850 1.00 85.94 98 GLN A CA 1
ATOM 804 C C . GLN A 1 98 ? 10.795 -1.299 -22.158 1.00 85.94 98 GLN A C 1
ATOM 806 O O . GLN A 1 98 ? 11.609 -1.279 -21.238 1.00 85.94 98 GLN A O 1
ATOM 811 N N . LEU A 1 99 ? 11.174 -1.314 -23.440 1.00 86.69 99 LEU A N 1
ATOM 812 C CA . LEU A 1 99 ? 12.581 -1.378 -23.849 1.00 86.69 99 LEU A CA 1
ATOM 813 C C . LEU A 1 99 ? 13.405 -0.190 -23.320 1.00 86.69 99 LEU A C 1
ATOM 815 O O . LEU A 1 99 ? 14.530 -0.370 -22.852 1.00 86.69 99 LEU A O 1
ATOM 819 N N . LEU A 1 100 ? 12.844 1.019 -23.359 1.00 88.69 100 LEU A N 1
ATOM 820 C CA . LEU A 1 100 ? 13.506 2.246 -22.901 1.00 88.69 100 LEU A CA 1
ATOM 821 C C . LEU A 1 100 ? 13.379 2.490 -21.391 1.00 88.69 100 LEU A C 1
ATOM 823 O O . LEU A 1 100 ? 14.123 3.304 -20.844 1.00 88.69 100 LEU A O 1
ATOM 827 N N . GLY A 1 101 ? 12.443 1.813 -20.723 1.00 86.62 101 GLY A N 1
ATOM 828 C CA . GLY A 1 101 ? 12.113 2.081 -19.327 1.00 86.62 101 GLY A CA 1
ATOM 829 C C . GLY A 1 101 ? 12.557 1.016 -18.322 1.00 86.62 101 GLY A C 1
ATOM 830 O O . GLY A 1 101 ? 12.623 1.329 -17.134 1.00 86.62 101 GLY A O 1
ATOM 831 N N . VAL A 1 102 ? 12.847 -0.220 -18.751 1.00 86.44 102 VAL A N 1
ATOM 832 C CA . VAL A 1 102 ? 13.315 -1.293 -17.852 1.00 86.44 102 VAL A CA 1
ATOM 833 C C . VAL A 1 102 ? 14.681 -0.934 -17.274 1.00 86.44 102 VAL A C 1
ATOM 835 O O . VAL A 1 102 ? 15.566 -0.484 -18.004 1.00 86.44 102 VAL A O 1
ATOM 838 N N . ALA A 1 103 ? 14.857 -1.165 -15.971 1.00 82.94 103 ALA A N 1
ATOM 839 C CA . ALA A 1 103 ? 16.121 -0.946 -15.282 1.00 82.94 103 ALA A CA 1
ATOM 840 C C . ALA A 1 103 ? 16.945 -2.239 -15.214 1.00 82.94 103 ALA A C 1
ATOM 842 O O . ALA A 1 103 ? 16.446 -3.277 -14.775 1.00 82.94 103 ALA A O 1
ATOM 843 N N . SER A 1 104 ? 18.220 -2.158 -15.598 1.00 83.25 104 SER A N 1
ATOM 844 C CA . SER A 1 104 ? 19.231 -3.188 -15.338 1.00 83.25 104 SER A CA 1
ATOM 845 C C . SER A 1 104 ? 20.559 -2.538 -14.947 1.00 83.25 104 SER A C 1
ATOM 847 O O . SER A 1 104 ? 20.781 -1.352 -15.210 1.00 83.25 104 SER A O 1
ATOM 849 N N . VAL A 1 105 ? 21.449 -3.321 -14.334 1.00 82.56 105 VAL A N 1
ATOM 850 C CA . VAL A 1 105 ? 22.773 -2.856 -13.891 1.00 82.56 105 VAL A CA 1
ATOM 851 C C . VAL A 1 105 ? 23.579 -2.275 -15.058 1.00 82.56 105 VAL A C 1
ATOM 853 O O . VAL A 1 105 ? 24.181 -1.213 -14.910 1.00 82.56 105 VAL A O 1
ATOM 856 N N . ASP A 1 106 ? 23.542 -2.921 -16.226 1.00 84.56 106 ASP A N 1
ATOM 857 C CA . ASP A 1 106 ? 24.296 -2.490 -17.408 1.00 84.56 106 ASP A CA 1
ATOM 858 C C . ASP A 1 106 ? 23.848 -1.118 -17.915 1.00 84.56 106 ASP A C 1
ATOM 860 O O . ASP A 1 106 ? 24.686 -0.244 -18.127 1.00 84.56 106 ASP A O 1
ATOM 864 N N . HIS A 1 107 ? 22.537 -0.891 -18.037 1.00 85.94 107 HIS A N 1
ATOM 865 C CA . HIS A 1 107 ? 22.004 0.396 -18.488 1.00 85.94 107 HIS A CA 1
ATOM 866 C C . HIS A 1 107 ? 22.339 1.522 -17.501 1.00 85.94 107 HIS A C 1
ATOM 868 O O . HIS A 1 107 ? 22.767 2.605 -17.900 1.00 85.94 107 HIS A O 1
ATOM 874 N N . VAL A 1 108 ? 22.212 1.267 -16.193 1.00 85.44 108 VAL A N 1
ATOM 875 C CA . VAL A 1 108 ? 22.541 2.271 -15.167 1.00 85.44 108 VAL A CA 1
ATOM 876 C C . VAL A 1 108 ? 24.036 2.610 -15.193 1.00 85.44 108 VAL A C 1
ATOM 878 O O . VAL A 1 108 ? 24.392 3.786 -15.111 1.00 85.44 108 VAL A O 1
ATOM 881 N N . ARG A 1 109 ? 24.918 1.618 -15.386 1.00 85.88 109 ARG A N 1
ATOM 882 C CA . ARG A 1 109 ? 26.368 1.840 -15.558 1.00 85.88 109 ARG A CA 1
ATOM 883 C C . ARG A 1 109 ? 26.712 2.621 -16.827 1.00 85.88 109 ARG A C 1
ATOM 885 O O . ARG A 1 109 ? 27.707 3.336 -16.836 1.00 85.88 109 ARG A O 1
ATOM 892 N N . GLN A 1 110 ? 25.892 2.510 -17.869 1.00 89.50 110 GLN A N 1
ATOM 893 C CA . GLN A 1 110 ? 26.031 3.263 -19.120 1.00 89.50 110 GLN A CA 1
ATOM 894 C C . GLN A 1 110 ? 25.483 4.700 -19.030 1.00 89.50 110 GLN A C 1
ATOM 896 O O . GLN A 1 110 ? 25.521 5.432 -20.014 1.00 89.50 110 GLN A O 1
ATOM 901 N N . GLY A 1 111 ? 25.012 5.134 -17.855 1.00 89.81 111 GLY A N 1
ATOM 902 C CA . GLY A 1 111 ? 24.513 6.492 -17.621 1.00 89.81 111 GLY A CA 1
ATOM 903 C C . GLY A 1 111 ? 22.996 6.638 -17.746 1.00 89.81 111 GLY A C 1
ATOM 904 O O . GLY A 1 111 ? 22.479 7.742 -17.578 1.00 89.81 111 GLY A O 1
ATOM 905 N N . GLU A 1 112 ? 22.258 5.547 -17.966 1.00 92.12 112 GLU A N 1
ATOM 906 C CA . GLU A 1 112 ? 20.803 5.563 -18.149 1.00 92.12 112 GLU A CA 1
ATOM 907 C C . GLU A 1 112 ? 20.039 5.540 -16.811 1.00 92.12 112 GLU A C 1
ATOM 909 O O . GLU A 1 112 ? 19.148 4.722 -16.572 1.00 92.12 112 GLU A O 1
ATOM 914 N N . TRP A 1 113 ? 20.403 6.444 -15.895 1.00 89.69 113 TRP A N 1
ATOM 915 C CA . TRP A 1 113 ? 19.898 6.483 -14.514 1.00 89.69 113 TRP A CA 1
ATOM 916 C C . TRP A 1 113 ? 18.389 6.744 -14.413 1.00 89.69 113 TRP A C 1
ATOM 918 O O . TRP A 1 113 ? 17.756 6.316 -13.447 1.00 89.69 113 TRP A O 1
ATOM 928 N N . TRP A 1 114 ? 17.782 7.396 -15.412 1.00 91.19 114 TRP A N 1
ATOM 929 C CA . TRP A 1 114 ? 16.334 7.638 -15.450 1.00 91.19 114 TRP A CA 1
ATOM 930 C C . TRP A 1 114 ? 15.533 6.332 -15.414 1.00 91.19 114 TRP A C 1
ATOM 932 O O . TRP A 1 114 ? 14.402 6.324 -14.924 1.00 91.19 114 TRP A O 1
ATOM 942 N N . ARG A 1 115 ? 16.133 5.215 -15.853 1.00 90.31 115 ARG A N 1
ATOM 943 C CA . ARG A 1 115 ? 15.503 3.891 -15.840 1.00 90.31 115 ARG A CA 1
ATOM 944 C C . ARG A 1 115 ? 15.103 3.426 -14.453 1.00 90.31 115 ARG A C 1
ATOM 946 O O . ARG A 1 115 ? 14.113 2.720 -14.317 1.00 90.31 115 ARG A O 1
ATOM 953 N N . ILE A 1 116 ? 15.823 3.870 -13.424 1.00 86.44 116 ILE A N 1
ATOM 954 C CA . ILE A 1 116 ? 15.513 3.585 -12.016 1.00 86.44 116 ILE A CA 1
ATOM 955 C C . ILE A 1 116 ? 14.120 4.113 -11.644 1.00 86.44 116 ILE A C 1
ATOM 957 O O . ILE A 1 116 ? 13.401 3.485 -10.864 1.00 86.44 116 ILE A O 1
ATOM 961 N N . PHE A 1 117 ? 13.745 5.253 -12.225 1.00 90.19 117 PHE A N 1
ATOM 962 C CA . PHE A 1 117 ? 12.461 5.904 -12.011 1.00 90.19 117 PHE A CA 1
ATOM 963 C C . PHE A 1 117 ? 11.399 5.352 -12.956 1.00 90.19 117 PHE A C 1
ATOM 965 O O . PHE A 1 117 ? 10.312 4.996 -12.509 1.00 90.19 117 PHE A O 1
ATOM 972 N N . THR A 1 118 ? 11.691 5.236 -14.253 1.00 89.56 118 THR A N 1
ATOM 973 C CA . THR A 1 118 ? 10.692 4.782 -15.236 1.00 89.56 118 THR A CA 1
ATOM 974 C C . THR A 1 118 ? 10.252 3.343 -15.001 1.00 89.56 118 THR A C 1
ATOM 976 O O . THR A 1 118 ? 9.085 3.020 -15.219 1.00 89.56 118 THR A O 1
ATOM 979 N N . SER A 1 119 ? 11.148 2.485 -14.508 1.00 87.94 119 SER A N 1
ATOM 980 C CA . SER A 1 119 ? 10.827 1.088 -14.216 1.00 87.94 119 SER A CA 1
ATOM 981 C C . SER A 1 119 ? 9.757 0.924 -13.140 1.00 87.94 119 SER A C 1
ATOM 983 O O . SER A 1 119 ? 9.046 -0.081 -13.149 1.00 87.94 119 SER A O 1
ATOM 985 N N . THR A 1 120 ? 9.582 1.922 -12.266 1.00 88.50 120 THR A N 1
ATOM 986 C CA . THR A 1 120 ? 8.532 1.908 -11.239 1.00 88.50 120 THR A CA 1
ATOM 987 C C . THR A 1 120 ? 7.124 1.958 -11.826 1.00 88.50 120 THR A C 1
ATOM 989 O O . THR A 1 120 ? 6.191 1.606 -11.122 1.00 88.50 120 THR A O 1
ATOM 992 N N . PHE A 1 121 ? 6.945 2.353 -13.091 1.00 89.25 121 PHE A N 1
ATOM 993 C CA . PHE A 1 121 ? 5.633 2.400 -13.750 1.00 89.25 121 PHE A CA 1
ATOM 994 C C . PHE A 1 121 ? 5.357 1.186 -14.650 1.00 89.25 121 PHE A C 1
ATOM 996 O O . PHE A 1 121 ? 4.211 0.931 -15.023 1.00 89.25 121 PHE A O 1
ATOM 1003 N N . LEU A 1 122 ? 6.397 0.434 -15.013 1.00 87.69 122 LEU A N 1
ATOM 1004 C CA . LEU A 1 122 ? 6.297 -0.703 -15.928 1.00 87.69 122 LEU A CA 1
ATOM 1005 C C . LEU A 1 122 ? 5.758 -1.949 -15.230 1.00 87.69 122 LEU A C 1
ATOM 1007 O O . LEU A 1 122 ? 6.040 -2.168 -14.060 1.00 87.69 122 LEU A O 1
ATOM 1011 N N . HIS A 1 123 ? 5.046 -2.802 -15.963 1.00 87.88 123 HIS A N 1
ATOM 1012 C CA . HIS A 1 123 ? 4.587 -4.106 -15.467 1.00 87.88 123 HIS A CA 1
ATOM 1013 C C . HIS A 1 123 ? 4.838 -5.202 -16.501 1.00 87.88 123 HIS A C 1
ATOM 1015 O O . HIS A 1 123 ? 4.656 -4.973 -17.694 1.00 87.88 123 HIS A O 1
ATOM 1021 N N . ALA A 1 124 ? 5.246 -6.395 -16.063 1.00 82.25 124 ALA A N 1
ATOM 1022 C CA . ALA A 1 124 ? 5.528 -7.509 -16.972 1.00 82.25 124 ALA A CA 1
ATOM 1023 C C . ALA A 1 124 ? 4.238 -8.106 -17.549 1.00 82.25 124 ALA A C 1
ATOM 1025 O O . ALA A 1 124 ? 4.165 -8.395 -18.741 1.00 82.25 124 ALA A O 1
ATOM 1026 N N . ASP A 1 125 ? 3.213 -8.242 -16.709 1.00 81.94 125 ASP A N 1
ATOM 1027 C CA . ASP A 1 125 ? 2.004 -8.997 -17.009 1.00 81.94 125 ASP A CA 1
ATOM 1028 C C . ASP A 1 125 ? 0.778 -8.444 -16.254 1.00 81.94 125 ASP A C 1
ATOM 1030 O O . ASP A 1 125 ? 0.884 -7.610 -15.347 1.00 81.94 125 ASP A O 1
ATOM 1034 N N . VAL A 1 126 ? -0.409 -8.886 -16.682 1.00 84.94 126 VAL A N 1
ATOM 1035 C CA . VAL A 1 126 ? -1.695 -8.466 -16.105 1.00 84.94 126 VAL A CA 1
ATOM 1036 C C . VAL A 1 126 ? -1.847 -8.917 -14.642 1.00 84.94 126 VAL A C 1
ATOM 1038 O O . VAL A 1 126 ? -2.252 -8.081 -13.831 1.00 84.94 126 VAL A O 1
ATOM 1041 N N . PRO A 1 127 ? -1.537 -10.176 -14.258 1.00 81.94 127 PRO A N 1
ATOM 1042 C CA . PRO A 1 127 ? -1.579 -10.601 -12.856 1.00 81.94 127 PRO A CA 1
ATOM 1043 C C . PRO A 1 127 ? -0.748 -9.724 -11.913 1.00 81.94 127 PRO A C 1
ATOM 1045 O O . PRO A 1 127 ? -1.230 -9.353 -10.841 1.00 81.94 127 PRO A O 1
ATOM 1048 N N . HIS A 1 128 ? 0.462 -9.339 -12.318 1.00 81.75 128 HIS A N 1
ATOM 1049 C CA . HIS A 1 128 ? 1.343 -8.470 -11.545 1.00 81.75 128 HIS A CA 1
ATOM 1050 C C . HIS A 1 128 ? 0.706 -7.088 -11.354 1.00 81.75 128 HIS A C 1
ATOM 1052 O O . HIS A 1 128 ? 0.617 -6.599 -10.225 1.00 81.75 128 HIS A O 1
ATOM 1058 N N . LEU A 1 129 ? 0.194 -6.474 -12.427 1.00 86.19 129 LEU A N 1
ATOM 1059 C CA . LEU A 1 129 ? -0.545 -5.211 -12.322 1.00 86.19 129 LEU A CA 1
ATOM 1060 C C . LEU A 1 129 ? -1.726 -5.336 -11.351 1.00 86.19 129 LEU A C 1
ATOM 1062 O O . LEU A 1 129 ? -1.890 -4.495 -10.468 1.00 86.19 129 LEU A O 1
ATOM 1066 N N . LEU A 1 130 ? -2.533 -6.389 -11.486 1.00 86.00 130 LEU A N 1
ATOM 1067 C CA . LEU A 1 130 ? -3.717 -6.578 -10.655 1.00 86.00 130 LEU A CA 1
ATOM 1068 C C . LEU A 1 130 ? -3.351 -6.738 -9.174 1.00 86.00 130 LEU A C 1
ATOM 1070 O O . LEU A 1 130 ? -3.978 -6.102 -8.328 1.00 86.00 130 LEU A O 1
ATOM 1074 N N . GLY A 1 131 ? -2.310 -7.515 -8.859 1.00 82.00 131 GLY A N 1
ATOM 1075 C CA . GLY A 1 131 ? -1.803 -7.658 -7.491 1.00 82.00 131 GLY A CA 1
ATOM 1076 C C . GLY A 1 131 ? -1.370 -6.319 -6.887 1.00 82.00 131 GLY A C 1
ATOM 1077 O O . GLY A 1 131 ? -1.763 -5.983 -5.766 1.00 82.00 131 GLY A O 1
ATOM 1078 N N . ASN A 1 132 ? -0.642 -5.508 -7.661 1.00 87.88 132 ASN A N 1
ATOM 1079 C CA . ASN A 1 132 ? -0.234 -4.169 -7.238 1.00 87.88 132 ASN A CA 1
ATOM 1080 C C . ASN A 1 132 ? -1.425 -3.224 -7.048 1.00 87.88 132 ASN A C 1
ATOM 1082 O O . ASN A 1 132 ? -1.397 -2.418 -6.128 1.00 87.88 132 ASN A O 1
ATOM 1086 N N . LEU A 1 133 ? -2.472 -3.307 -7.870 1.00 91.31 133 LEU A N 1
ATOM 1087 C CA . LEU A 1 133 ? -3.652 -2.446 -7.736 1.00 91.31 133 LEU A CA 1
ATOM 1088 C C . LEU A 1 133 ? -4.526 -2.839 -6.541 1.00 91.31 133 LEU A C 1
ATOM 1090 O O . LEU A 1 133 ? -4.933 -1.963 -5.776 1.00 91.31 133 LEU A O 1
ATOM 1094 N N . VAL A 1 134 ? -4.783 -4.138 -6.355 1.00 88.75 134 VAL A N 1
ATOM 1095 C CA . VAL A 1 134 ? -5.631 -4.662 -5.268 1.00 88.75 134 VAL A CA 1
ATOM 1096 C C . VAL A 1 134 ? -5.066 -4.290 -3.899 1.00 88.75 134 VAL A C 1
ATOM 1098 O O . VAL A 1 134 ? -5.822 -3.907 -3.009 1.00 88.75 134 VAL A O 1
ATOM 1101 N N . ILE A 1 135 ? -3.744 -4.367 -3.733 1.00 87.00 135 ILE A N 1
ATOM 1102 C CA . ILE A 1 135 ? -3.075 -4.015 -2.474 1.00 87.00 135 ILE A CA 1
ATOM 1103 C C . ILE A 1 135 ? -2.718 -2.521 -2.443 1.00 87.00 135 ILE A C 1
ATOM 1105 O O . ILE A 1 135 ? -2.870 -1.851 -1.421 1.00 87.00 135 ILE A O 1
ATOM 1109 N N . GLY A 1 136 ? -2.258 -1.978 -3.567 1.00 90.88 136 GLY A N 1
ATOM 1110 C CA . GLY A 1 136 ? -1.723 -0.625 -3.664 1.00 90.88 136 GLY A CA 1
ATOM 1111 C C . GLY A 1 136 ? -2.766 0.471 -3.543 1.00 90.88 136 GLY A C 1
ATOM 1112 O O . GLY A 1 136 ? -2.489 1.457 -2.870 1.00 90.88 136 GLY A O 1
ATOM 1113 N N . VAL A 1 137 ? -3.961 0.319 -4.126 1.00 95.12 137 VAL A N 1
ATOM 1114 C CA . VAL A 1 137 ? -5.004 1.359 -4.034 1.00 95.12 137 VAL A CA 1
ATOM 1115 C C . VAL A 1 137 ? -5.446 1.574 -2.579 1.00 95.12 137 VAL A C 1
ATOM 1117 O O . VAL A 1 137 ? -5.400 2.721 -2.128 1.00 95.12 137 VAL A O 1
ATOM 1120 N N . PRO A 1 138 ? -5.777 0.530 -1.789 1.00 94.25 138 PRO A N 1
ATOM 1121 C CA . PRO A 1 138 ? -6.080 0.704 -0.370 1.00 94.25 138 PRO A CA 1
ATOM 1122 C C . PRO A 1 138 ? -4.933 1.337 0.427 1.00 94.25 138 PRO A C 1
ATOM 1124 O O . PRO A 1 138 ? -5.157 2.277 1.192 1.00 94.25 138 PRO A O 1
ATOM 1127 N N . LEU A 1 139 ? -3.697 0.858 0.238 1.00 93.62 139 LEU A N 1
ATOM 1128 C CA . LEU A 1 139 ? -2.538 1.379 0.969 1.00 93.62 139 LEU A CA 1
ATOM 1129 C C . LEU A 1 139 ? -2.225 2.828 0.596 1.00 93.62 139 LEU A C 1
ATOM 1131 O O . LEU A 1 139 ? -1.968 3.638 1.486 1.00 93.62 139 LEU A O 1
ATOM 1135 N N . MET A 1 140 ? -2.291 3.182 -0.687 1.00 95.81 140 MET A N 1
ATOM 1136 C CA . MET A 1 140 ? -2.120 4.566 -1.115 1.00 95.81 140 MET A CA 1
ATOM 1137 C C . MET A 1 140 ? -3.248 5.451 -0.609 1.00 95.81 140 MET A C 1
ATOM 1139 O O . MET A 1 140 ? -2.952 6.555 -0.176 1.00 95.81 140 MET A O 1
ATOM 1143 N N . GLY A 1 141 ? -4.500 4.992 -0.574 1.00 95.62 141 GLY A N 1
ATOM 1144 C CA . GLY A 1 141 ? -5.603 5.794 -0.037 1.00 95.62 141 GLY A CA 1
ATOM 1145 C C . GLY A 1 141 ? -5.455 6.090 1.455 1.00 95.62 141 GLY A C 1
ATOM 1146 O O . GLY A 1 141 ? -5.678 7.222 1.883 1.00 95.62 141 GLY A O 1
ATOM 1147 N N . LEU A 1 142 ? -4.984 5.118 2.242 1.00 94.50 142 LEU A N 1
ATOM 1148 C CA . LEU A 1 142 ? -4.638 5.336 3.652 1.00 94.50 142 LEU A CA 1
ATOM 1149 C C . LEU A 1 142 ? -3.406 6.238 3.813 1.00 94.50 142 LEU A C 1
ATOM 1151 O O . LEU A 1 142 ? -3.372 7.098 4.692 1.00 94.50 142 LEU A O 1
ATOM 1155 N N . CYS A 1 143 ? -2.389 6.063 2.967 1.00 93.62 143 CYS A N 1
ATOM 1156 C CA . CYS A 1 143 ? -1.169 6.866 3.000 1.00 93.62 143 CYS A CA 1
ATOM 1157 C C . CYS A 1 143 ? -1.461 8.331 2.630 1.00 93.62 143 CYS A C 1
ATOM 1159 O O . CYS A 1 143 ? -1.075 9.244 3.356 1.00 93.62 143 CYS A O 1
ATOM 1161 N N . MET A 1 144 ? -2.216 8.566 1.557 1.00 96.12 144 MET A N 1
ATOM 1162 C CA . MET A 1 144 ? -2.661 9.890 1.114 1.00 96.12 144 MET A CA 1
ATOM 1163 C C . MET A 1 144 ? -3.580 10.544 2.145 1.00 96.12 144 MET A C 1
ATOM 1165 O O . MET A 1 144 ? -3.382 11.709 2.473 1.00 96.12 144 MET A O 1
ATOM 1169 N N . GLY A 1 145 ? -4.510 9.796 2.742 1.00 92.81 145 GLY A N 1
ATOM 1170 C CA . GLY A 1 145 ? -5.352 10.333 3.808 1.00 92.81 145 GLY A CA 1
ATOM 1171 C C . GLY A 1 145 ? -4.569 10.684 5.076 1.00 92.81 145 GLY A C 1
ATOM 1172 O O . GLY A 1 145 ? -4.904 11.641 5.772 1.00 92.81 145 GLY A O 1
ATOM 1173 N N . ARG A 1 146 ? -3.473 9.968 5.361 1.00 92.12 146 ARG A N 1
ATOM 1174 C CA . ARG A 1 146 ? -2.625 10.251 6.524 1.00 92.12 146 ARG A CA 1
ATOM 1175 C C . ARG A 1 146 ? -1.625 11.384 6.307 1.00 92.12 146 ARG A C 1
ATOM 1177 O O . ARG A 1 146 ? -1.393 12.168 7.230 1.00 92.12 146 ARG A O 1
ATOM 1184 N N . PHE A 1 147 ? -0.960 11.409 5.160 1.00 90.56 147 PHE A N 1
ATOM 1185 C CA . PHE A 1 147 ? 0.193 12.275 4.891 1.00 90.56 147 PHE A CA 1
ATOM 1186 C C . PHE A 1 147 ? -0.108 13.378 3.871 1.00 90.56 147 PHE A C 1
ATOM 1188 O O . PHE A 1 147 ? 0.720 14.260 3.671 1.00 90.56 147 PHE A O 1
ATOM 1195 N N . GLY A 1 148 ? -1.287 13.359 3.252 1.00 92.56 148 GLY A N 1
ATOM 1196 C CA . GLY A 1 148 ? -1.651 14.209 2.125 1.00 92.56 148 GLY A CA 1
ATOM 1197 C C . GLY A 1 148 ? -1.238 13.594 0.786 1.00 92.56 148 GLY A C 1
ATOM 1198 O O . GLY A 1 148 ? -0.199 12.936 0.678 1.00 92.56 148 GLY A O 1
ATOM 1199 N N . PHE A 1 149 ? -2.040 13.852 -0.251 1.00 93.25 149 PHE A N 1
ATOM 1200 C CA . PHE A 1 149 ? -1.852 13.324 -1.606 1.00 93.25 149 PHE A CA 1
ATOM 1201 C C . PHE A 1 149 ? -0.419 13.494 -2.140 1.00 93.25 149 PHE A C 1
ATOM 1203 O O . PHE A 1 149 ? 0.230 12.516 -2.507 1.00 93.25 149 PHE A O 1
ATOM 1210 N N . GLY A 1 150 ? 0.098 14.729 -2.146 1.00 92.69 150 GLY A N 1
ATOM 1211 C CA . GLY A 1 150 ? 1.400 15.043 -2.744 1.00 92.69 150 GLY A CA 1
ATOM 1212 C C . GLY A 1 150 ? 2.583 14.404 -2.015 1.00 92.69 150 GLY A C 1
ATOM 1213 O O . GLY A 1 150 ? 3.481 13.871 -2.661 1.00 92.69 150 GLY A O 1
ATOM 1214 N N . ILE A 1 151 ? 2.564 14.408 -0.676 1.00 93.06 151 ILE A N 1
ATOM 1215 C CA . ILE A 1 151 ? 3.631 13.808 0.140 1.00 93.06 151 ILE A CA 1
ATOM 1216 C C . ILE A 1 151 ? 3.611 12.292 -0.027 1.00 93.06 151 ILE A C 1
ATOM 1218 O O . ILE A 1 151 ? 4.647 11.703 -0.320 1.00 93.06 151 ILE A O 1
ATOM 1222 N N . ALA A 1 152 ? 2.440 11.661 0.092 1.00 92.69 152 ALA A N 1
ATOM 1223 C CA . ALA A 1 152 ? 2.316 10.219 -0.081 1.00 92.69 152 ALA A CA 1
ATOM 1224 C C . ALA A 1 152 ? 2.803 9.777 -1.469 1.00 92.69 152 ALA A C 1
ATOM 1226 O O . ALA A 1 152 ? 3.607 8.852 -1.564 1.00 92.69 152 ALA A O 1
ATOM 1227 N N . LEU A 1 153 ? 2.378 10.455 -2.540 1.00 94.50 153 LEU A N 1
ATOM 1228 C CA . LEU A 1 153 ? 2.787 10.120 -3.906 1.00 94.50 153 LEU A CA 1
ATOM 1229 C C . LEU A 1 153 ? 4.301 10.293 -4.109 1.00 94.50 153 LEU A C 1
ATOM 1231 O O . LEU A 1 153 ? 4.970 9.378 -4.586 1.00 94.50 153 LEU A O 1
ATOM 1235 N N . LEU A 1 154 ? 4.855 11.446 -3.721 1.00 94.38 154 LEU A N 1
ATOM 1236 C CA . LEU A 1 154 ? 6.268 11.754 -3.943 1.00 94.38 154 LEU A CA 1
ATOM 1237 C C . LEU A 1 154 ? 7.185 10.863 -3.098 1.00 94.38 154 LEU A C 1
ATOM 1239 O O . LEU A 1 154 ? 8.156 10.313 -3.615 1.00 94.38 154 LEU A O 1
ATOM 1243 N N . SER A 1 155 ? 6.875 10.687 -1.811 1.00 90.75 155 SER A N 1
ATOM 1244 C CA . SER A 1 155 ? 7.684 9.866 -0.907 1.00 90.75 155 SER A CA 1
ATOM 1245 C C . SER A 1 155 ? 7.681 8.398 -1.319 1.00 90.75 155 SER A C 1
ATOM 1247 O O . SER A 1 155 ? 8.741 7.776 -1.322 1.00 90.75 155 SER A O 1
ATOM 1249 N N . THR A 1 156 ? 6.528 7.847 -1.712 1.00 92.31 156 THR A N 1
ATOM 1250 C CA . THR A 1 156 ? 6.451 6.447 -2.156 1.00 92.31 156 THR A CA 1
ATOM 1251 C C . THR A 1 156 ? 7.142 6.225 -3.497 1.00 92.31 156 THR A C 1
ATOM 1253 O O . THR A 1 156 ? 7.836 5.223 -3.656 1.00 92.31 156 THR A O 1
ATOM 1256 N N . PHE A 1 157 ? 7.045 7.178 -4.426 1.00 92.69 157 PHE A N 1
ATOM 1257 C CA . PHE A 1 157 ? 7.761 7.134 -5.700 1.00 92.69 157 PHE A CA 1
ATOM 1258 C C . PHE A 1 157 ? 9.286 7.202 -5.524 1.00 92.69 157 PHE A C 1
ATOM 1260 O O . PHE A 1 157 ? 10.011 6.373 -6.077 1.00 92.69 157 PHE A O 1
ATOM 1267 N N . ILE A 1 158 ? 9.784 8.138 -4.707 1.00 89.94 158 ILE A N 1
ATOM 1268 C CA . ILE A 1 158 ? 11.221 8.247 -4.407 1.00 89.94 158 ILE A CA 1
ATOM 1269 C C . ILE A 1 158 ? 11.714 6.987 -3.690 1.00 89.94 158 ILE A C 1
ATOM 1271 O O . ILE A 1 158 ? 12.756 6.444 -4.052 1.00 89.94 158 ILE A O 1
ATOM 1275 N N . ALA A 1 159 ? 10.966 6.490 -2.703 1.00 86.94 159 ALA A N 1
ATOM 1276 C CA . ALA A 1 159 ? 11.320 5.267 -1.992 1.00 86.94 159 ALA A CA 1
ATOM 1277 C C . ALA A 1 159 ? 11.350 4.044 -2.924 1.00 86.94 159 ALA A C 1
ATOM 1279 O O . ALA A 1 159 ? 12.256 3.220 -2.808 1.00 86.94 159 ALA A O 1
ATOM 1280 N N . ALA A 1 160 ? 10.427 3.949 -3.886 1.00 87.31 160 ALA A N 1
ATOM 1281 C CA . ALA A 1 160 ? 10.435 2.899 -4.902 1.00 87.31 160 ALA A CA 1
ATOM 1282 C C . ALA A 1 160 ? 11.677 2.979 -5.807 1.00 87.31 160 ALA A C 1
ATOM 1284 O O . ALA A 1 160 ? 12.341 1.967 -6.032 1.00 87.31 160 ALA A O 1
ATOM 1285 N N . ALA A 1 161 ? 12.036 4.180 -6.273 1.00 85.69 161 ALA A N 1
ATOM 1286 C CA . ALA A 1 161 ? 13.238 4.405 -7.076 1.00 85.69 161 ALA A CA 1
ATOM 1287 C C . ALA A 1 161 ? 14.524 4.062 -6.297 1.00 85.69 161 ALA A C 1
ATOM 1289 O O . ALA A 1 161 ? 15.410 3.381 -6.813 1.00 85.69 161 ALA A O 1
ATOM 1290 N N . LEU A 1 162 ? 14.612 4.456 -5.024 1.00 84.31 162 LEU A N 1
ATOM 1291 C CA . LEU A 1 162 ? 15.725 4.071 -4.152 1.00 84.31 162 LEU A CA 1
ATOM 1292 C C . LEU A 1 162 ? 15.769 2.555 -3.920 1.00 84.31 162 LEU A C 1
ATOM 1294 O O . LEU A 1 162 ? 16.846 1.964 -3.956 1.00 84.31 162 LEU A O 1
ATOM 1298 N N . GLY A 1 163 ? 14.612 1.913 -3.748 1.00 80.00 163 GLY A N 1
ATOM 1299 C CA . GLY A 1 163 ? 14.503 0.459 -3.659 1.00 80.00 163 GLY A CA 1
ATOM 1300 C C . GLY A 1 163 ? 15.039 -0.242 -4.909 1.00 80.00 163 GLY A C 1
ATOM 1301 O O . GLY A 1 163 ? 15.803 -1.198 -4.792 1.00 80.00 163 GLY A O 1
ATOM 1302 N N . ASN A 1 164 ? 14.725 0.280 -6.098 1.00 80.75 164 ASN A N 1
ATOM 1303 C CA . ASN A 1 164 ? 15.285 -0.203 -7.361 1.00 80.75 164 ASN A CA 1
ATOM 1304 C C . ASN A 1 164 ? 16.808 -0.050 -7.408 1.00 80.75 164 ASN A C 1
ATOM 1306 O O . ASN A 1 164 ? 17.502 -0.996 -7.774 1.00 80.75 164 ASN A O 1
ATOM 1310 N N . LEU A 1 165 ? 17.336 1.108 -7.004 1.00 81.81 165 LEU A N 1
ATOM 1311 C CA . LEU A 1 165 ? 18.778 1.348 -6.962 1.00 81.81 165 LEU A CA 1
ATOM 1312 C C . LEU A 1 165 ? 19.497 0.375 -6.010 1.00 81.81 165 LEU A C 1
ATOM 1314 O O . LEU A 1 165 ? 20.524 -0.191 -6.379 1.00 81.81 165 LEU A O 1
ATOM 1318 N N . ILE A 1 166 ? 18.946 0.145 -4.814 1.00 79.06 166 ILE A N 1
ATOM 1319 C CA . ILE A 1 166 ? 19.496 -0.807 -3.834 1.00 79.06 166 ILE A CA 1
ATOM 1320 C C . ILE A 1 166 ? 19.405 -2.245 -4.363 1.00 79.06 166 ILE A C 1
ATOM 1322 O O . ILE A 1 166 ? 20.353 -3.016 -4.247 1.00 79.06 166 ILE A O 1
ATOM 1326 N N . SER A 1 167 ? 18.285 -2.616 -4.984 1.00 75.75 167 SER A N 1
ATOM 1327 C CA . SER A 1 167 ? 18.106 -3.956 -5.555 1.00 75.75 167 SER A CA 1
ATOM 1328 C C . SER A 1 167 ? 19.143 -4.256 -6.645 1.00 75.75 167 SER A C 1
ATOM 1330 O O . SER A 1 167 ? 19.717 -5.348 -6.675 1.00 75.75 167 SER A O 1
ATOM 1332 N N . LEU A 1 168 ? 19.446 -3.261 -7.487 1.00 75.50 168 LEU A N 1
ATOM 1333 C CA . LEU A 1 168 ? 20.470 -3.347 -8.530 1.00 75.50 168 LEU A CA 1
ATOM 1334 C C . LEU A 1 168 ? 21.905 -3.351 -7.979 1.00 75.50 168 LEU A C 1
ATOM 1336 O O . LEU A 1 168 ? 22.780 -3.927 -8.616 1.00 75.50 168 LEU A O 1
ATOM 1340 N N . SER A 1 169 ? 22.174 -2.726 -6.829 1.00 73.69 169 SER A N 1
ATOM 1341 C CA . SER A 1 169 ? 23.521 -2.725 -6.235 1.00 73.69 169 SER A CA 1
ATOM 1342 C C . SER A 1 169 ? 23.844 -4.015 -5.478 1.00 73.69 169 SER A C 1
ATOM 1344 O O . SER A 1 169 ? 25.006 -4.414 -5.422 1.00 73.69 169 SER A O 1
ATOM 1346 N N . VAL A 1 170 ? 22.826 -4.673 -4.915 1.00 72.81 170 VAL A N 1
ATOM 1347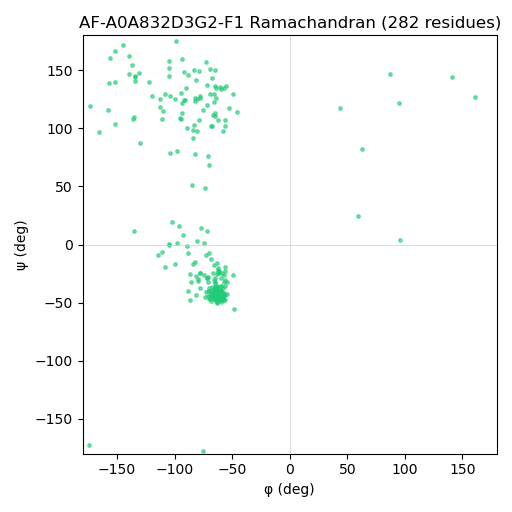 C CA . VAL A 1 170 ? 22.966 -5.938 -4.174 1.00 72.81 170 VAL A CA 1
ATOM 1348 C C . VAL A 1 170 ? 22.920 -7.153 -5.106 1.00 72.81 170 VAL A C 1
ATOM 1350 O O . VAL A 1 170 ? 23.572 -8.163 -4.840 1.00 72.81 170 VAL A O 1
ATOM 1353 N N . SER A 1 171 ? 22.170 -7.078 -6.208 1.00 62.28 171 SER A N 1
ATOM 1354 C CA . SER A 1 171 ? 22.078 -8.171 -7.179 1.00 62.28 171 SER A CA 1
ATOM 1355 C C . SER A 1 171 ? 23.308 -8.181 -8.092 1.00 62.28 171 SER A C 1
ATOM 1357 O O . SER A 1 171 ? 23.435 -7.341 -8.974 1.00 62.28 171 SER A O 1
ATOM 1359 N N . GLY A 1 172 ? 24.208 -9.150 -7.903 1.00 54.03 172 GLY A N 1
ATOM 1360 C CA . GLY A 1 172 ? 25.376 -9.363 -8.774 1.00 54.03 172 GLY A CA 1
ATOM 1361 C C . GLY A 1 172 ? 25.054 -9.903 -10.177 1.00 54.03 172 GLY A C 1
ATOM 1362 O O . GLY A 1 172 ? 25.946 -9.961 -11.016 1.00 54.03 172 GLY A O 1
ATOM 1363 N N . ASP A 1 173 ? 23.794 -10.267 -10.434 1.00 52.28 173 ASP A N 1
ATOM 1364 C CA . ASP A 1 173 ? 23.297 -10.793 -11.709 1.00 52.28 173 ASP A CA 1
ATOM 1365 C C . ASP A 1 173 ? 22.480 -9.746 -12.486 1.00 52.28 173 ASP A C 1
ATOM 1367 O O . ASP A 1 173 ? 21.896 -8.847 -11.870 1.00 52.28 173 ASP A O 1
ATOM 1371 N N . PRO A 1 174 ? 22.346 -9.884 -13.823 1.00 52.09 174 PRO A N 1
ATOM 1372 C CA . PRO A 1 174 ? 21.512 -9.026 -14.664 1.00 52.09 174 PRO A CA 1
ATOM 1373 C C . PRO A 1 174 ? 20.015 -9.268 -14.400 1.00 52.09 174 PRO A C 1
ATOM 1375 O O . PRO A 1 174 ? 19.281 -9.799 -15.233 1.00 52.09 174 PRO A O 1
ATOM 1378 N N . LYS A 1 175 ? 19.535 -8.883 -13.216 1.00 57.78 175 LYS A N 1
ATOM 1379 C CA . LYS A 1 175 ? 18.109 -8.855 -12.896 1.00 57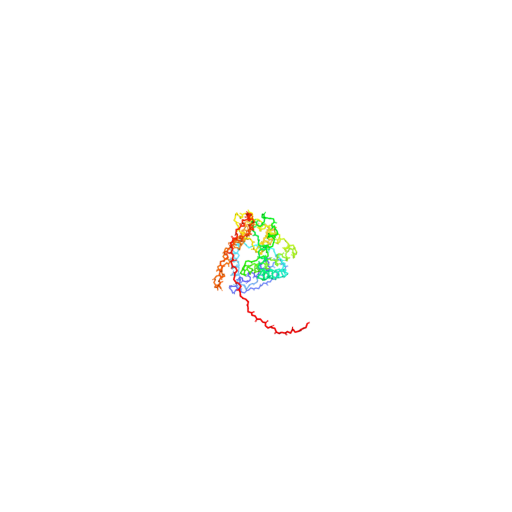.78 175 LYS A CA 1
ATOM 1380 C C . LYS A 1 175 ? 17.504 -7.562 -13.425 1.00 57.78 175 LYS A C 1
ATOM 1382 O O . LYS A 1 175 ? 17.976 -6.466 -13.129 1.00 57.78 175 LYS A O 1
ATOM 1387 N N . MET A 1 176 ? 16.446 -7.708 -14.213 1.00 62.84 176 MET A N 1
ATOM 1388 C CA . MET A 1 176 ? 15.606 -6.589 -14.620 1.00 62.84 176 MET A CA 1
ATOM 1389 C C . MET A 1 176 ? 14.678 -6.234 -13.458 1.00 62.84 176 MET A C 1
ATOM 1391 O O . MET A 1 176 ? 13.972 -7.108 -12.957 1.00 62.84 176 MET A O 1
ATOM 1395 N N . SER A 1 177 ? 14.671 -4.969 -13.035 1.00 66.69 177 SER A N 1
ATOM 1396 C CA . SER A 1 177 ? 13.660 -4.462 -12.101 1.00 66.69 177 SER A CA 1
ATOM 1397 C C . SER A 1 177 ? 12.593 -3.702 -12.881 1.00 66.69 177 SER A C 1
ATOM 1399 O O . SER A 1 177 ? 12.917 -2.792 -13.650 1.00 66.69 177 SER A O 1
ATOM 1401 N N . LEU A 1 178 ? 11.332 -4.091 -12.700 1.00 71.25 178 LEU A N 1
ATOM 1402 C CA . LEU A 1 178 ? 10.148 -3.419 -13.233 1.00 71.25 178 LEU A CA 1
ATOM 1403 C C . LEU A 1 178 ? 8.961 -3.688 -12.296 1.00 71.25 178 LEU A C 1
ATOM 1405 O O . LEU A 1 178 ? 8.823 -4.804 -11.790 1.00 71.25 178 LEU A O 1
ATOM 1409 N N . GLY A 1 179 ? 8.119 -2.685 -12.060 1.00 73.31 179 GLY A N 1
ATOM 1410 C CA . GLY A 1 179 ? 6.912 -2.831 -11.241 1.00 73.31 179 GLY A CA 1
ATOM 1411 C C . GLY A 1 179 ? 6.632 -1.634 -10.341 1.00 73.31 179 GLY A C 1
ATOM 1412 O O . GLY A 1 179 ? 7.542 -1.085 -9.717 1.00 73.31 179 GLY A O 1
ATOM 1413 N N . THR A 1 180 ? 5.347 -1.308 -10.155 1.00 82.12 180 THR A N 1
ATOM 1414 C CA . THR A 1 180 ? 4.912 -0.381 -9.090 1.00 82.12 180 THR A CA 1
ATOM 1415 C C . THR A 1 180 ? 4.948 -1.010 -7.697 1.00 82.12 180 THR A C 1
ATOM 1417 O O . THR A 1 180 ? 4.581 -0.356 -6.724 1.00 82.12 180 THR A O 1
ATOM 1420 N N . SER A 1 181 ? 5.377 -2.265 -7.555 1.00 84.50 181 SER A N 1
ATOM 1421 C CA . SER A 1 181 ? 5.439 -2.963 -6.264 1.00 84.50 181 SER A CA 1
ATOM 1422 C C . SER A 1 181 ? 6.285 -2.202 -5.238 1.00 84.50 181 SER A C 1
ATOM 1424 O O . SER A 1 181 ? 5.903 -2.113 -4.074 1.00 84.50 181 SER A O 1
ATOM 1426 N N . GLY A 1 182 ? 7.362 -1.535 -5.671 1.00 85.12 182 GLY A N 1
ATOM 1427 C CA . GLY A 1 182 ? 8.148 -0.639 -4.817 1.00 85.12 182 GLY A CA 1
ATOM 1428 C C . GLY A 1 182 ? 7.326 0.506 -4.211 1.00 85.12 182 GLY A C 1
ATOM 1429 O O . GLY A 1 182 ? 7.516 0.838 -3.043 1.00 85.12 182 GLY A O 1
ATOM 1430 N N . VAL A 1 183 ? 6.369 1.068 -4.960 1.00 90.56 183 VAL A N 1
ATOM 1431 C CA . VAL A 1 183 ? 5.456 2.125 -4.477 1.00 90.56 183 VAL A CA 1
ATOM 1432 C C . VAL A 1 183 ? 4.501 1.554 -3.428 1.00 90.56 183 VAL A C 1
ATOM 1434 O O . VAL A 1 183 ? 4.309 2.155 -2.371 1.00 90.56 183 VAL A O 1
ATOM 1437 N N . VAL A 1 184 ? 3.958 0.359 -3.679 1.00 90.88 184 VAL A N 1
ATOM 1438 C CA . VAL A 1 184 ? 3.076 -0.356 -2.742 1.00 90.88 184 VAL A CA 1
ATOM 1439 C C . VAL A 1 184 ? 3.808 -0.670 -1.433 1.00 90.88 184 VAL A C 1
ATOM 1441 O O . VAL A 1 184 ? 3.289 -0.408 -0.346 1.00 90.88 184 VAL A O 1
ATOM 1444 N N . PHE A 1 185 ? 5.042 -1.167 -1.517 1.00 87.19 185 PHE A N 1
ATOM 1445 C CA . PHE A 1 185 ? 5.873 -1.450 -0.348 1.00 87.19 185 PHE A CA 1
ATOM 1446 C C . PHE A 1 185 ? 6.294 -0.191 0.401 1.00 87.19 185 PHE A C 1
ATOM 1448 O O . PHE A 1 185 ? 6.314 -0.196 1.632 1.00 87.19 185 PHE A O 1
ATOM 1455 N N . ALA A 1 186 ? 6.577 0.900 -0.307 1.00 88.88 186 ALA A N 1
ATOM 1456 C CA . ALA A 1 186 ? 6.848 2.180 0.327 1.00 88.88 186 ALA A CA 1
ATOM 1457 C C . ALA A 1 186 ? 5.622 2.700 1.093 1.00 88.88 186 ALA A C 1
ATOM 1459 O O . ALA A 1 186 ? 5.763 3.137 2.235 1.00 88.88 186 ALA A O 1
ATOM 1460 N N . ALA A 1 187 ? 4.416 2.589 0.521 1.00 91.75 187 ALA A N 1
ATOM 1461 C CA . ALA A 1 187 ? 3.174 2.961 1.198 1.00 91.75 187 ALA A CA 1
ATOM 1462 C C . ALA A 1 187 ? 2.945 2.112 2.460 1.00 91.75 187 ALA A C 1
ATOM 1464 O O . ALA A 1 187 ? 2.650 2.651 3.530 1.00 91.75 187 ALA A O 1
ATOM 1465 N N . LEU A 1 188 ? 3.160 0.794 2.361 1.00 89.50 188 LEU A N 1
ATOM 1466 C CA . LEU A 1 188 ? 3.107 -0.115 3.508 1.00 89.50 188 LEU A CA 1
ATOM 1467 C C . LEU A 1 188 ? 4.120 0.282 4.590 1.00 89.50 188 LEU A C 1
ATOM 1469 O O . LEU A 1 188 ? 3.772 0.329 5.771 1.00 89.50 188 LEU A O 1
ATOM 1473 N N . GLY A 1 189 ? 5.358 0.589 4.200 1.00 86.50 189 GLY A N 1
ATOM 1474 C CA . GLY A 1 189 ? 6.424 1.014 5.105 1.00 86.50 189 GLY A CA 1
ATOM 1475 C C . GLY A 1 189 ? 6.101 2.324 5.822 1.00 86.50 189 GLY A C 1
ATOM 1476 O O . GLY A 1 189 ? 6.245 2.402 7.041 1.00 86.50 189 GLY A O 1
ATOM 1477 N N . MET A 1 190 ? 5.589 3.326 5.100 1.00 88.31 190 MET A N 1
ATOM 1478 C CA . MET A 1 190 ? 5.174 4.614 5.671 1.00 88.31 190 MET A CA 1
ATOM 1479 C C . MET A 1 190 ? 4.042 4.454 6.688 1.00 88.31 190 MET A C 1
ATOM 1481 O O . MET A 1 190 ? 4.112 5.008 7.789 1.00 88.31 190 MET A O 1
ATOM 1485 N N . LEU A 1 191 ? 3.017 3.667 6.352 1.00 88.88 191 LEU A N 1
ATOM 1486 C CA . LEU A 1 191 ? 1.924 3.366 7.276 1.00 88.88 191 LEU A CA 1
ATOM 1487 C C . LEU A 1 191 ? 2.445 2.609 8.497 1.00 88.88 191 LEU A C 1
ATOM 148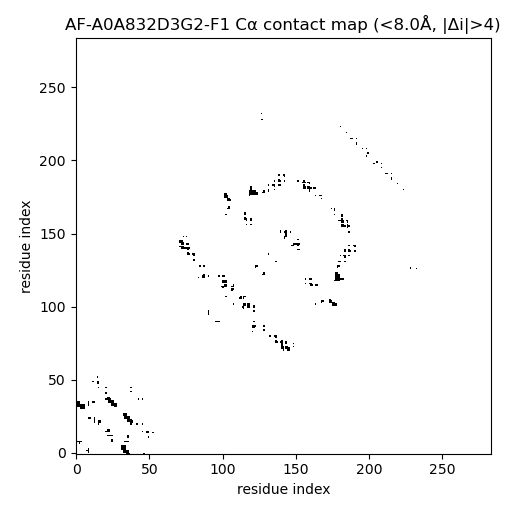9 O O . LEU A 1 191 ? 2.165 3.004 9.625 1.00 88.88 191 LEU A O 1
ATOM 1493 N N . THR A 1 192 ? 3.259 1.574 8.294 1.00 84.69 192 THR A N 1
ATOM 1494 C CA . THR A 1 192 ? 3.847 0.784 9.385 1.00 84.69 192 THR A CA 1
ATOM 1495 C C . THR A 1 192 ? 4.678 1.662 10.323 1.00 84.69 192 THR A C 1
ATOM 1497 O O . THR A 1 192 ? 4.518 1.573 11.538 1.00 84.69 192 THR A O 1
ATOM 1500 N N . ALA A 1 193 ? 5.501 2.567 9.788 1.00 83.00 193 ALA A N 1
ATOM 1501 C CA . ALA A 1 193 ? 6.272 3.520 10.582 1.00 83.00 193 ALA A CA 1
ATOM 1502 C C . ALA A 1 193 ? 5.369 4.470 11.387 1.00 83.00 193 ALA A C 1
ATOM 1504 O O . ALA A 1 193 ? 5.633 4.721 12.565 1.00 83.00 193 ALA A O 1
ATOM 1505 N N . HIS A 1 194 ? 4.271 4.951 10.792 1.00 84.31 194 HIS A N 1
ATOM 1506 C CA . HIS A 1 194 ? 3.286 5.764 11.504 1.00 84.31 194 HIS A CA 1
ATOM 1507 C C . HIS A 1 194 ? 2.642 5.000 12.667 1.00 84.31 194 HIS A C 1
ATOM 1509 O O . HIS A 1 194 ? 2.583 5.520 13.784 1.00 84.31 194 HIS A O 1
ATOM 1515 N N . TRP A 1 195 ? 2.212 3.762 12.425 1.00 78.31 195 TRP A N 1
ATOM 1516 C CA . TRP A 1 195 ? 1.618 2.901 13.442 1.00 78.31 195 TRP A CA 1
ATOM 1517 C C . TRP A 1 195 ? 2.603 2.591 14.564 1.00 78.31 195 TRP A C 1
ATOM 1519 O O . TRP A 1 195 ? 2.261 2.740 15.731 1.00 78.31 195 TRP A O 1
ATOM 1529 N N . ILE A 1 196 ? 3.848 2.245 14.238 1.00 75.88 196 ILE A N 1
ATOM 1530 C CA . ILE A 1 196 ? 4.896 2.009 15.236 1.00 75.88 196 ILE A CA 1
ATOM 1531 C C . ILE A 1 196 ? 5.131 3.258 16.082 1.00 75.88 196 ILE A C 1
ATOM 1533 O O . ILE A 1 196 ? 5.181 3.150 17.302 1.00 75.88 196 ILE A O 1
ATOM 1537 N N . SER A 1 197 ? 5.220 4.440 15.469 1.00 74.88 197 SER A N 1
ATOM 1538 C CA . SER A 1 197 ? 5.382 5.699 16.203 1.00 74.88 197 SER A CA 1
ATOM 1539 C C . SER A 1 197 ? 4.213 5.955 17.164 1.00 74.88 197 SER A C 1
ATOM 1541 O O . SER A 1 197 ? 4.438 6.283 18.330 1.00 74.88 197 SER A O 1
ATOM 1543 N N . ALA A 1 198 ? 2.974 5.714 16.724 1.00 73.75 198 ALA A N 1
ATOM 1544 C CA . ALA A 1 198 ? 1.794 5.812 17.582 1.00 73.75 198 ALA A CA 1
ATOM 1545 C C . ALA A 1 198 ? 1.820 4.778 18.726 1.00 73.75 198 ALA A C 1
ATOM 1547 O O . ALA A 1 198 ? 1.496 5.103 19.869 1.00 73.75 198 ALA A O 1
ATOM 1548 N N . LEU A 1 199 ? 2.257 3.547 18.439 1.00 69.19 199 LEU A N 1
ATOM 1549 C CA . LEU A 1 199 ? 2.386 2.473 19.421 1.00 69.19 199 LEU A CA 1
ATOM 1550 C C . LEU A 1 199 ? 3.544 2.684 20.401 1.00 69.19 199 LEU A C 1
ATOM 1552 O O . LEU A 1 199 ? 3.436 2.209 21.521 1.00 69.19 199 LEU A O 1
ATOM 1556 N N . MET A 1 200 ? 4.620 3.372 20.016 1.00 66.50 200 MET A N 1
ATOM 1557 C CA . MET A 1 200 ? 5.721 3.748 20.914 1.00 66.50 200 MET A CA 1
ATOM 1558 C C . MET A 1 200 ? 5.338 4.897 21.854 1.00 66.50 200 MET A C 1
ATOM 1560 O O . MET A 1 200 ? 5.888 4.998 22.948 1.00 66.50 200 MET A O 1
ATOM 1564 N N . GLY A 1 201 ? 4.386 5.748 21.453 1.00 62.19 201 GLY A N 1
ATOM 1565 C CA . GLY A 1 201 ? 3.754 6.717 22.356 1.00 62.19 201 GLY A CA 1
ATOM 1566 C C . GLY A 1 201 ? 2.907 6.046 23.444 1.00 62.19 201 GLY A C 1
ATOM 1567 O O . GLY A 1 201 ? 2.723 6.590 24.532 1.00 62.19 201 GLY A O 1
ATOM 1568 N N . LEU A 1 202 ? 2.437 4.827 23.181 1.00 57.53 202 LEU A N 1
ATOM 1569 C CA . LEU A 1 202 ? 1.854 3.936 24.176 1.00 57.53 202 LEU A CA 1
ATOM 1570 C C . LEU A 1 202 ? 2.998 3.116 24.790 1.00 57.53 202 LEU A C 1
ATOM 1572 O O . LEU A 1 202 ? 3.962 2.776 24.117 1.00 57.53 202 LEU A O 1
ATOM 1576 N N . ARG A 1 203 ? 2.942 2.759 26.075 1.00 62.22 203 ARG A N 1
ATOM 1577 C CA . ARG A 1 203 ? 3.989 1.932 26.719 1.00 62.22 203 ARG A CA 1
ATOM 1578 C C . ARG A 1 203 ? 3.927 0.457 26.274 1.00 62.22 203 ARG A C 1
ATOM 1580 O O . ARG A 1 203 ? 3.900 -0.452 27.102 1.00 62.22 203 ARG A O 1
ATOM 1587 N N . ILE A 1 204 ? 3.841 0.205 24.969 1.00 62.31 204 ILE A N 1
ATOM 1588 C CA . ILE A 1 204 ? 3.745 -1.125 24.370 1.00 62.31 204 ILE A CA 1
ATOM 1589 C C . ILE A 1 204 ? 5.145 -1.738 24.286 1.00 62.31 204 ILE A C 1
ATOM 1591 O O . ILE A 1 204 ? 6.143 -1.075 24.017 1.00 62.31 204 ILE A O 1
ATOM 1595 N N . SER A 1 205 ? 5.225 -3.043 24.534 1.00 65.44 205 SER A N 1
ATOM 1596 C CA . SER A 1 205 ? 6.485 -3.782 24.498 1.00 65.44 205 SER A CA 1
ATOM 1597 C C . SER A 1 205 ? 7.074 -3.820 23.079 1.00 65.44 205 SER A C 1
ATOM 1599 O O . SER A 1 205 ? 6.400 -4.239 22.136 1.00 65.44 205 SER A O 1
ATOM 1601 N N . TRP A 1 206 ? 8.356 -3.459 22.947 1.00 69.25 206 TRP A N 1
ATOM 1602 C CA . TRP A 1 206 ? 9.137 -3.439 21.696 1.00 69.25 206 TRP A CA 1
ATOM 1603 C C . TRP A 1 206 ? 9.040 -4.734 20.864 1.00 69.25 206 TRP A C 1
ATOM 1605 O O . TRP A 1 206 ? 9.121 -4.700 19.638 1.00 69.25 206 TRP A O 1
ATOM 1615 N N . ARG A 1 207 ? 8.767 -5.878 21.508 1.00 68.50 207 ARG A N 1
ATOM 1616 C CA . ARG A 1 207 ? 8.521 -7.172 20.846 1.00 68.50 207 ARG A CA 1
ATOM 1617 C C . ARG A 1 207 ? 7.364 -7.145 19.838 1.00 68.50 207 ARG A C 1
ATOM 1619 O O . ARG A 1 207 ? 7.408 -7.875 18.854 1.00 68.50 207 ARG A O 1
ATOM 1626 N N . TYR A 1 208 ? 6.327 -6.335 20.066 1.00 63.53 208 TYR A N 1
ATOM 1627 C CA . TYR A 1 208 ? 5.191 -6.222 19.142 1.00 63.53 208 TYR A CA 1
ATOM 1628 C C . TYR A 1 208 ? 5.530 -5.359 17.928 1.00 63.53 208 TYR A C 1
ATOM 1630 O O . TYR A 1 208 ? 5.151 -5.710 16.815 1.00 63.53 208 TYR A O 1
ATOM 1638 N N . VAL A 1 209 ? 6.307 -4.292 18.135 1.00 66.69 209 VAL A N 1
ATOM 1639 C CA . VAL A 1 209 ? 6.862 -3.465 17.054 1.00 66.69 209 VAL A CA 1
ATOM 1640 C C . VAL A 1 209 ? 7.721 -4.325 16.131 1.00 66.69 209 VAL A C 1
ATOM 1642 O O . VAL A 1 209 ? 7.510 -4.320 14.923 1.00 66.69 209 VAL A O 1
ATOM 1645 N N . ILE A 1 210 ? 8.613 -5.146 16.695 1.00 72.44 210 ILE A N 1
ATOM 1646 C CA . ILE A 1 210 ? 9.430 -6.070 15.900 1.00 72.44 210 ILE A CA 1
ATOM 1647 C C . ILE A 1 210 ? 8.571 -7.061 15.127 1.00 72.44 210 ILE A C 1
ATOM 1649 O O . ILE A 1 210 ? 8.818 -7.250 13.945 1.00 72.44 210 ILE A O 1
ATOM 1653 N N . LYS A 1 211 ? 7.550 -7.669 15.742 1.00 68.94 211 LYS A N 1
ATOM 1654 C CA . LYS A 1 211 ? 6.648 -8.585 15.025 1.00 68.94 211 LYS A CA 1
ATOM 1655 C C . LYS A 1 211 ? 5.931 -7.902 13.857 1.00 68.94 211 LYS A C 1
ATOM 1657 O O . LYS A 1 211 ? 5.810 -8.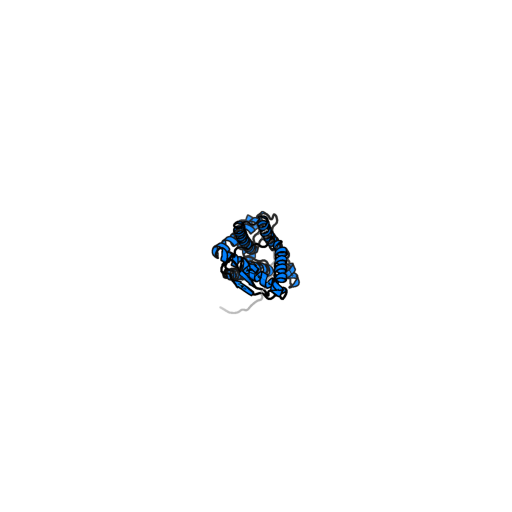520 12.807 1.00 68.94 211 LYS A O 1
ATOM 1662 N N . ALA A 1 212 ? 5.498 -6.649 14.014 1.00 64.75 212 ALA A N 1
ATOM 1663 C CA . ALA A 1 212 ? 4.863 -5.881 12.942 1.00 64.75 212 ALA A CA 1
ATOM 1664 C C . ALA A 1 212 ? 5.842 -5.561 11.800 1.00 64.75 212 ALA A C 1
ATOM 1666 O O . ALA A 1 212 ? 5.511 -5.777 10.637 1.00 64.75 212 ALA A O 1
ATOM 1667 N N . VAL A 1 213 ? 7.066 -5.125 12.125 1.00 70.19 213 VAL A N 1
ATOM 1668 C CA . VAL A 1 213 ? 8.133 -4.913 11.130 1.00 70.19 213 VAL A CA 1
ATOM 1669 C C . VAL A 1 213 ? 8.475 -6.221 10.423 1.00 70.19 213 VAL A C 1
ATOM 1671 O O . VAL A 1 213 ? 8.541 -6.251 9.201 1.00 70.19 213 VAL A O 1
ATOM 1674 N N . LEU A 1 214 ? 8.647 -7.314 11.167 1.00 72.06 214 LEU A N 1
ATOM 1675 C CA . LEU A 1 214 ? 8.983 -8.623 10.613 1.00 72.06 214 LEU A CA 1
ATOM 1676 C C . LEU A 1 214 ? 7.863 -9.148 9.709 1.00 72.06 214 LEU A C 1
ATOM 1678 O O . LEU A 1 214 ? 8.152 -9.695 8.655 1.00 72.06 214 LEU A O 1
ATOM 1682 N N . ALA A 1 215 ? 6.597 -8.943 10.084 1.00 65.94 215 ALA A N 1
ATOM 1683 C CA . ALA A 1 215 ? 5.449 -9.284 9.251 1.00 65.94 215 ALA A CA 1
ATOM 1684 C C . ALA A 1 215 ? 5.407 -8.440 7.970 1.00 65.94 215 ALA A C 1
ATOM 1686 O O . ALA A 1 215 ? 5.191 -9.000 6.902 1.00 65.94 215 ALA A O 1
ATOM 1687 N N . ALA A 1 216 ? 5.667 -7.130 8.050 1.00 61.59 216 ALA A N 1
ATOM 1688 C CA . ALA A 1 216 ? 5.741 -6.251 6.882 1.00 61.59 216 ALA A CA 1
ATOM 1689 C C . ALA A 1 216 ? 6.901 -6.633 5.949 1.00 61.59 216 ALA A C 1
ATOM 1691 O O . ALA A 1 216 ? 6.707 -6.723 4.740 1.00 61.59 216 ALA A O 1
ATOM 1692 N N . VAL A 1 217 ? 8.081 -6.927 6.504 1.00 65.56 217 VAL A N 1
ATOM 1693 C CA . VAL A 1 217 ? 9.245 -7.431 5.759 1.00 65.56 217 VAL A CA 1
ATOM 1694 C C . VAL A 1 217 ? 8.945 -8.795 5.141 1.00 65.56 217 VAL A C 1
ATOM 1696 O O . VAL A 1 217 ? 9.267 -9.009 3.981 1.00 65.56 217 VAL A O 1
ATOM 1699 N N . LEU A 1 218 ? 8.289 -9.706 5.863 1.00 66.44 218 LEU A N 1
ATOM 1700 C CA . LEU A 1 218 ? 7.888 -11.009 5.334 1.00 66.44 218 LEU A CA 1
ATOM 1701 C C . LEU A 1 218 ? 6.882 -10.857 4.185 1.00 66.44 218 LEU A C 1
ATOM 1703 O O . LEU A 1 218 ? 7.034 -11.519 3.168 1.00 66.44 218 LEU A O 1
ATOM 1707 N N . LEU A 1 219 ? 5.901 -9.959 4.305 1.00 62.16 219 LEU A N 1
ATOM 1708 C CA . LEU A 1 219 ? 4.953 -9.629 3.233 1.00 62.16 219 LEU A CA 1
ATOM 1709 C C . LEU A 1 219 ? 5.666 -9.051 2.007 1.00 62.16 219 LEU A C 1
ATOM 1711 O O . LEU A 1 219 ? 5.359 -9.425 0.877 1.00 62.16 219 LEU A O 1
ATOM 1715 N N . LEU A 1 220 ? 6.650 -8.183 2.243 1.00 61.25 220 LEU A N 1
ATOM 1716 C CA . LEU A 1 220 ? 7.496 -7.579 1.218 1.00 61.25 220 LEU A CA 1
ATOM 1717 C C . LEU A 1 220 ? 8.358 -8.630 0.513 1.00 61.25 220 LEU A C 1
ATOM 1719 O O . LEU A 1 220 ? 8.475 -8.612 -0.708 1.00 61.25 220 LEU A O 1
ATOM 1723 N N . VAL A 1 221 ? 8.891 -9.598 1.259 1.00 54.78 221 VAL A N 1
ATOM 1724 C CA . VAL A 1 221 ? 9.641 -10.729 0.707 1.00 54.78 221 VAL A CA 1
ATOM 1725 C C . VAL A 1 221 ? 8.719 -11.668 -0.076 1.00 54.78 221 VAL A C 1
ATOM 1727 O O . VAL A 1 221 ? 9.037 -12.021 -1.205 1.00 54.78 221 VAL A O 1
ATOM 1730 N N . LEU A 1 222 ? 7.554 -12.032 0.462 1.00 53.38 222 LEU A N 1
ATOM 1731 C CA . LEU A 1 222 ? 6.604 -12.935 -0.199 1.00 53.38 222 LEU A CA 1
ATOM 1732 C C . LEU A 1 222 ? 6.031 -12.338 -1.493 1.00 53.38 222 LEU A C 1
ATOM 1734 O O . LEU A 1 222 ? 5.902 -13.052 -2.484 1.00 53.38 222 LEU A O 1
ATOM 1738 N N . CYS A 1 223 ? 5.734 -11.037 -1.510 1.00 51.69 223 CYS A N 1
ATOM 1739 C CA . CYS A 1 223 ? 5.260 -10.350 -2.714 1.00 51.69 223 CYS A CA 1
ATOM 1740 C C . CYS A 1 223 ? 6.403 -9.988 -3.680 1.00 51.69 223 CYS A C 1
ATOM 1742 O O . CYS A 1 223 ? 6.189 -9.953 -4.887 1.00 51.69 223 CYS A O 1
ATOM 1744 N N . GLY A 1 224 ? 7.608 -9.707 -3.172 1.00 46.50 224 GLY A N 1
ATOM 1745 C CA . GLY A 1 224 ? 8.750 -9.253 -3.972 1.00 46.50 224 GLY A CA 1
ATOM 1746 C C . GLY A 1 224 ? 9.600 -10.371 -4.581 1.00 46.50 224 GLY A C 1
ATOM 1747 O O . GLY A 1 224 ? 10.242 -10.145 -5.604 1.00 46.50 224 GLY A O 1
ATOM 1748 N N . PHE A 1 225 ? 9.612 -11.570 -3.987 1.00 43.78 225 PHE A N 1
ATOM 1749 C CA . PHE A 1 225 ? 10.452 -12.686 -4.438 1.00 43.78 225 PHE A CA 1
ATOM 1750 C C . PHE A 1 225 ? 9.712 -13.791 -5.177 1.00 43.78 225 PHE A C 1
ATOM 1752 O O . PHE A 1 225 ? 10.386 -14.736 -5.569 1.00 43.78 225 PHE A O 1
ATOM 1759 N N . SER A 1 226 ? 8.392 -13.725 -5.390 1.00 40.56 226 SER A N 1
ATOM 1760 C CA . SER A 1 226 ? 7.709 -14.807 -6.107 1.00 40.56 226 SER A CA 1
ATOM 1761 C C . SER A 1 226 ? 8.213 -14.859 -7.562 1.00 40.56 226 SER A C 1
ATOM 1763 O O . SER A 1 226 ? 7.895 -13.965 -8.348 1.00 40.56 226 SER A O 1
ATOM 1765 N N . PRO A 1 227 ? 8.934 -15.914 -7.986 1.00 41.88 227 PRO A N 1
ATOM 1766 C CA . PRO A 1 227 ? 9.181 -16.206 -9.397 1.00 41.88 227 PRO A CA 1
ATOM 1767 C C . PRO A 1 227 ? 7.919 -16.834 -10.036 1.00 41.88 227 PRO A C 1
ATOM 1769 O O . PRO A 1 227 ? 7.995 -17.473 -11.077 1.00 41.88 227 PRO A O 1
ATOM 1772 N N . GLN A 1 228 ? 6.774 -16.739 -9.344 1.00 41.75 228 GLN A N 1
ATOM 1773 C CA . GLN A 1 228 ? 5.600 -17.612 -9.419 1.00 41.75 228 GLN A CA 1
ATOM 1774 C C . GLN A 1 228 ? 4.276 -16.834 -9.473 1.00 41.75 228 GLN A C 1
ATOM 1776 O O . GLN A 1 228 ? 3.213 -17.447 -9.426 1.00 41.75 228 GLN A O 1
ATOM 1781 N N . ALA A 1 229 ? 4.291 -15.513 -9.684 1.00 40.41 229 ALA A N 1
ATOM 1782 C CA . ALA A 1 229 ? 3.106 -14.847 -10.239 1.00 40.41 229 ALA A CA 1
ATOM 1783 C C . ALA A 1 229 ? 2.688 -15.482 -11.593 1.00 40.41 229 ALA A C 1
ATOM 1785 O O . ALA A 1 229 ? 1.518 -15.436 -11.965 1.00 40.41 229 ALA A O 1
ATOM 1786 N N . ASP A 1 230 ? 3.615 -16.198 -12.246 1.00 41.09 230 ASP A N 1
ATOM 1787 C CA . ASP A 1 230 ? 3.374 -17.064 -13.400 1.00 41.09 230 ASP A CA 1
ATOM 1788 C C . ASP A 1 230 ? 2.610 -18.372 -13.082 1.00 41.09 230 ASP A C 1
ATOM 1790 O O . ASP A 1 230 ? 1.882 -18.867 -13.941 1.00 41.09 230 ASP A O 1
ATOM 1794 N N . THR A 1 231 ? 2.667 -18.965 -11.880 1.00 36.53 231 THR A N 1
ATOM 1795 C CA . THR A 1 231 ? 2.034 -20.290 -11.661 1.00 36.53 231 THR A CA 1
ATOM 1796 C C . THR A 1 231 ? 0.529 -20.237 -11.407 1.00 36.53 231 THR A C 1
ATOM 1798 O O . THR A 1 231 ? -0.168 -21.182 -11.775 1.00 36.53 231 THR A O 1
ATOM 1801 N N . ILE A 1 232 ? -0.011 -19.140 -10.867 1.00 37.19 232 ILE A N 1
ATOM 1802 C CA . ILE A 1 232 ? -1.473 -18.971 -10.729 1.00 37.19 232 ILE A CA 1
ATOM 1803 C C . ILE A 1 232 ? -2.107 -18.566 -12.076 1.00 37.19 232 ILE A C 1
ATOM 1805 O O . ILE A 1 232 ? -3.261 -18.899 -12.344 1.00 37.19 232 ILE A O 1
ATOM 1809 N N . ALA A 1 233 ? -1.333 -17.958 -12.982 1.00 37.59 233 ALA A N 1
ATOM 1810 C CA . ALA A 1 233 ? -1.747 -17.696 -14.362 1.00 37.59 233 ALA A CA 1
ATOM 1811 C C . ALA A 1 233 ? -1.665 -18.945 -15.269 1.00 37.59 233 ALA A C 1
ATOM 1813 O O . ALA A 1 233 ? -2.418 -19.058 -16.239 1.00 37.59 233 ALA A O 1
ATOM 1814 N N . HIS A 1 234 ? -0.825 -19.932 -14.932 1.00 36.84 234 HIS A N 1
ATOM 1815 C CA . HIS A 1 234 ? -0.686 -21.171 -15.708 1.00 36.84 234 HIS A CA 1
ATOM 1816 C C . HIS A 1 234 ? -1.856 -22.165 -15.590 1.00 36.84 234 HIS A C 1
ATOM 1818 O O . HIS A 1 234 ? -1.932 -23.086 -16.400 1.00 36.84 234 HIS A O 1
ATOM 1824 N N . MET A 1 235 ? -2.816 -21.962 -14.681 1.00 38.38 235 MET A N 1
ATOM 1825 C CA . MET A 1 235 ? -4.091 -22.701 -14.706 1.00 38.38 235 MET A CA 1
ATOM 1826 C C . MET A 1 235 ? -5.174 -22.035 -15.576 1.00 38.38 235 MET A C 1
ATOM 1828 O O . MET A 1 235 ? -6.223 -22.637 -15.796 1.00 38.38 235 MET A O 1
ATOM 1832 N N . GLY A 1 236 ? -4.935 -20.821 -16.091 1.00 42.16 236 GLY A N 1
ATOM 1833 C CA . GLY A 1 236 ? -5.950 -20.024 -16.792 1.00 42.16 236 GLY A CA 1
ATOM 1834 C C . GLY A 1 236 ? -5.716 -19.757 -18.282 1.00 42.16 236 GLY A C 1
ATOM 1835 O O . GLY A 1 236 ? -6.618 -19.242 -18.937 1.00 42.16 236 GLY A O 1
ATOM 1836 N N . GLY A 1 237 ? -4.555 -20.084 -18.859 1.00 36.09 237 GLY A N 1
ATOM 1837 C CA . GLY A 1 237 ? -4.298 -19.719 -20.254 1.00 36.09 237 GLY A CA 1
ATOM 1838 C C . GLY A 1 237 ? -3.119 -20.432 -20.895 1.00 36.09 237 GLY A C 1
ATOM 1839 O O . GLY A 1 237 ? -1.979 -19.991 -20.811 1.00 36.09 237 GLY A O 1
ATOM 1840 N N . VAL A 1 238 ? -3.408 -21.503 -21.630 1.00 43.28 238 VAL A N 1
ATOM 1841 C CA . VAL A 1 238 ? -2.534 -21.965 -22.710 1.00 43.28 238 VAL A CA 1
ATOM 1842 C C . VAL A 1 238 ? -2.545 -20.899 -23.810 1.00 43.28 238 VAL A C 1
ATOM 1844 O O . VAL A 1 238 ? -3.572 -20.744 -24.471 1.00 43.28 238 VAL A O 1
ATOM 1847 N N . ARG A 1 239 ? -1.420 -20.197 -24.033 1.00 38.84 239 ARG A N 1
ATOM 1848 C CA . ARG A 1 239 ? -0.933 -19.839 -25.384 1.00 38.84 239 ARG A CA 1
ATOM 1849 C C . ARG A 1 239 ? 0.450 -19.163 -25.403 1.00 38.84 239 ARG A C 1
ATOM 1851 O O . ARG A 1 239 ? 0.628 -18.060 -24.912 1.00 38.84 239 ARG A O 1
ATOM 1858 N N . ASP A 1 240 ? 1.356 -19.859 -26.091 1.00 38.69 240 ASP A N 1
ATOM 1859 C CA . ASP A 1 240 ? 2.442 -19.373 -26.958 1.00 38.69 240 ASP A CA 1
ATOM 1860 C C . ASP A 1 240 ? 3.565 -18.522 -26.331 1.00 38.69 240 ASP A C 1
ATOM 1862 O O . ASP A 1 240 ? 3.624 -17.301 -26.458 1.00 38.69 240 ASP A O 1
ATOM 1866 N N . ARG A 1 241 ? 4.536 -19.210 -25.720 1.00 40.88 241 ARG A N 1
ATOM 1867 C CA . ARG A 1 241 ? 5.871 -18.673 -25.429 1.00 40.88 241 ARG A CA 1
ATOM 1868 C C . ARG A 1 241 ? 6.723 -18.847 -26.693 1.00 40.88 241 ARG A C 1
ATOM 1870 O O . ARG A 1 241 ? 7.327 -19.899 -26.875 1.00 40.88 241 ARG A O 1
ATOM 1877 N N . ARG A 1 242 ? 6.757 -17.851 -27.587 1.00 39.41 242 ARG A N 1
ATOM 1878 C CA . ARG A 1 242 ? 7.747 -17.843 -28.679 1.00 39.41 242 ARG A CA 1
ATOM 1879 C C . ARG A 1 242 ? 9.081 -17.337 -28.160 1.00 39.41 242 ARG A C 1
ATOM 1881 O O . ARG A 1 242 ? 9.170 -16.247 -27.601 1.00 39.41 242 ARG A O 1
ATOM 1888 N N . ASP A 1 243 ? 10.093 -18.164 -28.375 1.00 36.34 243 ASP A N 1
ATOM 1889 C CA . ASP A 1 243 ? 11.501 -17.928 -28.097 1.00 36.34 243 ASP A CA 1
ATOM 1890 C C . ASP A 1 243 ? 11.972 -16.546 -28.562 1.00 36.34 243 ASP A C 1
ATOM 1892 O O . ASP A 1 243 ? 12.076 -16.266 -29.759 1.00 36.34 243 ASP A O 1
ATOM 1896 N N . PHE A 1 244 ? 12.344 -15.692 -27.610 1.00 38.44 244 PHE A N 1
ATOM 1897 C CA . PHE A 1 244 ? 13.119 -14.491 -27.899 1.00 38.44 244 PHE A CA 1
ATOM 1898 C C . PHE A 1 244 ? 14.598 -14.880 -27.996 1.00 38.44 244 PHE A C 1
ATOM 1900 O O . PHE A 1 244 ? 15.384 -14.718 -27.063 1.00 38.44 244 PHE A O 1
ATOM 1907 N N . ARG A 1 245 ? 14.976 -15.464 -29.137 1.00 30.31 245 ARG A N 1
ATOM 1908 C CA . ARG A 1 245 ? 16.376 -15.715 -29.487 1.00 30.31 245 ARG A CA 1
ATOM 1909 C C . ARG A 1 245 ? 16.943 -14.427 -30.084 1.00 30.31 245 ARG A C 1
ATOM 1911 O O . ARG A 1 245 ? 16.651 -14.076 -31.223 1.00 30.31 245 ARG A O 1
ATOM 1918 N N . VAL A 1 246 ? 17.720 -13.700 -29.286 1.00 35.84 246 VAL A N 1
ATOM 1919 C CA . VAL A 1 246 ? 18.454 -12.506 -29.720 1.00 35.84 246 VAL A CA 1
ATOM 1920 C C . VAL A 1 246 ? 19.496 -12.930 -30.758 1.00 35.84 246 VAL A C 1
ATOM 1922 O O . VAL A 1 246 ? 20.471 -13.597 -30.421 1.00 35.84 246 VAL A O 1
ATOM 1925 N N . TYR A 1 247 ? 19.301 -12.550 -32.021 1.00 29.92 247 TYR A N 1
ATOM 1926 C CA . TYR A 1 247 ? 20.392 -12.522 -32.993 1.00 29.92 247 TYR A CA 1
ATOM 1927 C C . TYR A 1 247 ? 21.157 -11.208 -32.799 1.00 29.92 247 TYR A C 1
ATOM 1929 O O . TYR A 1 247 ? 20.538 -10.144 -32.877 1.00 29.92 247 TYR A O 1
ATOM 1937 N N . PRO A 1 248 ? 22.475 -11.230 -32.545 1.00 34.16 248 PRO A N 1
ATOM 1938 C CA . PRO A 1 248 ? 23.252 -10.003 -32.561 1.00 34.16 248 PRO A CA 1
ATOM 1939 C C . PRO A 1 248 ? 23.276 -9.460 -33.994 1.00 34.16 248 PRO A C 1
ATOM 1941 O O . PRO A 1 248 ? 23.703 -10.142 -34.925 1.00 34.16 248 PRO A O 1
ATOM 1944 N N . LEU A 1 249 ? 22.808 -8.222 -34.162 1.00 35.84 249 LEU A N 1
ATOM 1945 C CA . LEU A 1 249 ? 22.990 -7.429 -35.374 1.00 35.84 249 LEU A CA 1
ATOM 1946 C C . LEU A 1 249 ? 24.496 -7.279 -35.639 1.00 35.84 249 LEU A C 1
ATOM 1948 O O . LEU A 1 249 ? 25.167 -6.432 -35.051 1.00 35.84 249 LEU A O 1
ATOM 1952 N N . GLN A 1 250 ? 25.037 -8.115 -36.525 1.00 33.53 250 GLN A N 1
ATOM 1953 C CA . GLN A 1 250 ? 26.329 -7.866 -37.149 1.00 33.53 250 GLN A CA 1
ATOM 1954 C C . GLN A 1 250 ? 26.171 -6.665 -38.082 1.00 33.53 250 GLN A C 1
ATOM 1956 O O . GLN A 1 250 ? 25.634 -6.769 -39.181 1.00 33.53 250 GLN A O 1
ATOM 1961 N N . LEU A 1 251 ? 26.639 -5.509 -37.615 1.00 37.44 251 LEU A N 1
ATOM 1962 C CA . LEU A 1 251 ? 26.926 -4.351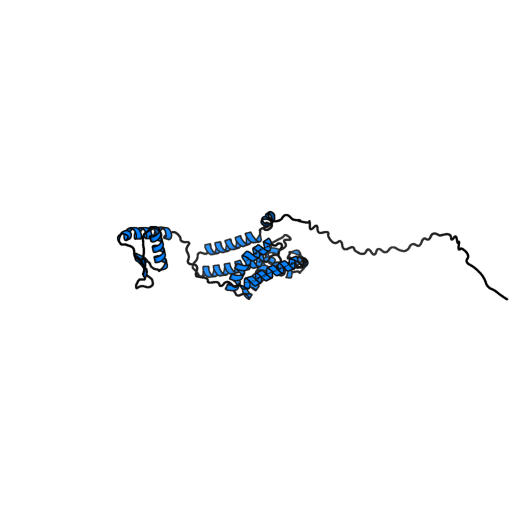 -38.452 1.00 37.44 251 LEU A CA 1
ATOM 1963 C C . LEU A 1 251 ? 27.914 -4.782 -39.544 1.00 37.44 251 LEU A C 1
ATOM 1965 O O . LEU A 1 251 ? 29.095 -5.013 -39.277 1.00 37.44 251 LEU A O 1
ATOM 1969 N N . SER A 1 252 ? 27.431 -4.909 -40.778 1.00 31.67 252 SER A N 1
ATOM 1970 C CA . SER A 1 252 ? 28.272 -5.095 -41.955 1.00 31.67 252 SER A CA 1
ATOM 1971 C C . SER A 1 252 ? 29.175 -3.869 -42.123 1.00 31.67 252 SER A C 1
ATOM 1973 O O . SER A 1 252 ? 28.712 -2.794 -42.506 1.00 31.67 252 SER A O 1
ATOM 1975 N N . LYS A 1 253 ? 30.471 -4.019 -41.827 1.00 33.12 253 LYS A N 1
ATOM 1976 C CA . LYS A 1 253 ? 31.507 -3.068 -42.254 1.00 33.12 253 LYS A CA 1
ATOM 1977 C C . LYS A 1 253 ? 31.527 -3.007 -43.790 1.00 33.12 253 LYS A C 1
ATOM 1979 O O . LYS A 1 253 ? 31.541 -4.070 -44.410 1.00 33.12 253 LYS A O 1
ATOM 1984 N N . PRO A 1 254 ? 31.611 -1.824 -44.421 1.00 34.81 254 PRO A N 1
ATOM 1985 C CA . PRO A 1 254 ? 31.932 -1.745 -45.838 1.00 34.81 254 PRO A CA 1
ATOM 1986 C C . PRO A 1 254 ? 33.412 -2.105 -46.023 1.00 34.81 254 PRO A C 1
ATOM 1988 O O . PRO A 1 254 ? 34.299 -1.460 -45.461 1.00 34.81 254 PRO A O 1
ATOM 1991 N N . SER A 1 255 ? 33.694 -3.156 -46.790 1.00 34.88 255 SER A N 1
ATOM 1992 C CA . SER A 1 255 ? 35.052 -3.499 -47.203 1.00 34.88 255 SER A CA 1
ATOM 1993 C C . SER A 1 255 ? 35.458 -2.632 -48.397 1.00 34.88 255 SER A C 1
ATOM 1995 O O . SER A 1 255 ? 35.138 -2.948 -49.542 1.00 34.88 255 SER A O 1
ATOM 1997 N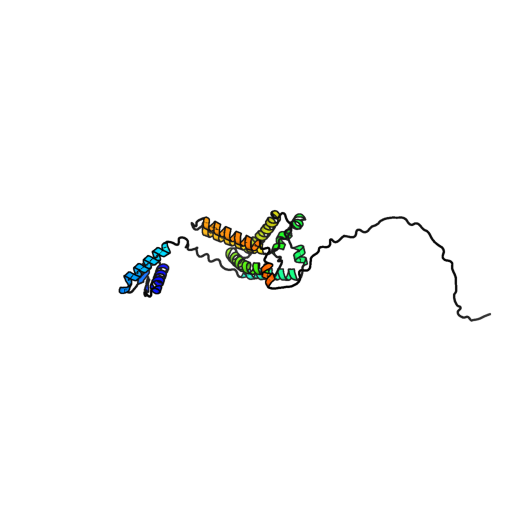 N . HIS A 1 256 ? 36.194 -1.553 -48.144 1.00 39.03 256 HIS A N 1
ATOM 1998 C CA . HIS A 1 256 ? 37.062 -0.967 -49.162 1.00 39.03 256 HIS A CA 1
ATOM 1999 C C . HIS A 1 256 ? 38.388 -1.730 -49.134 1.00 39.03 256 HIS A C 1
ATOM 2001 O O . HIS A 1 256 ? 39.238 -1.479 -48.284 1.00 39.03 256 HIS A O 1
ATOM 2007 N N . ALA A 1 257 ? 38.546 -2.682 -50.051 1.00 38.41 257 ALA A N 1
ATOM 2008 C CA . ALA A 1 257 ? 39.835 -3.277 -50.370 1.00 38.41 257 ALA A CA 1
ATOM 2009 C C . ALA A 1 257 ? 40.229 -2.822 -51.780 1.00 38.41 257 ALA A C 1
ATOM 2011 O O . ALA A 1 257 ? 39.626 -3.219 -52.773 1.00 38.41 257 ALA A O 1
ATOM 2012 N N . ASN A 1 258 ? 41.226 -1.940 -51.831 1.00 36.34 258 ASN A N 1
ATOM 2013 C CA . ASN A 1 258 ? 41.956 -1.567 -53.034 1.00 36.34 258 ASN A CA 1
ATOM 2014 C C . ASN A 1 258 ? 42.635 -2.800 -53.644 1.00 36.34 258 ASN A C 1
ATOM 2016 O O . ASN A 1 258 ? 43.332 -3.525 -52.936 1.00 36.34 258 ASN A O 1
ATOM 2020 N N . SER A 1 259 ? 42.513 -2.991 -54.958 1.00 33.44 259 SER A N 1
ATOM 2021 C CA . SER A 1 259 ? 43.471 -3.735 -55.790 1.00 33.44 259 SER A CA 1
ATOM 2022 C C . SER A 1 259 ? 43.339 -3.282 -57.254 1.00 33.44 259 SER A C 1
ATOM 2024 O O . SER A 1 259 ? 42.218 -3.031 -57.696 1.00 33.44 259 SER A O 1
ATOM 2026 N N . PRO A 1 260 ? 44.451 -3.112 -57.992 1.00 36.34 260 PRO A N 1
ATOM 2027 C CA . PRO A 1 260 ? 44.512 -2.290 -59.199 1.00 36.34 260 PRO A CA 1
ATOM 2028 C C . PRO A 1 260 ? 44.026 -2.998 -60.472 1.00 36.34 260 PRO A C 1
ATOM 2030 O O . PRO A 1 260 ? 44.183 -4.204 -60.647 1.00 36.34 260 PRO A O 1
ATOM 2033 N N . LEU A 1 261 ? 43.489 -2.188 -61.388 1.00 33.22 261 LEU A N 1
ATOM 2034 C CA . LEU A 1 261 ? 43.091 -2.545 -62.749 1.00 33.22 261 LEU A CA 1
ATOM 2035 C C . LEU A 1 261 ? 44.241 -3.224 -63.508 1.00 33.22 261 LEU A C 1
ATOM 2037 O O . LEU A 1 261 ? 45.265 -2.600 -63.782 1.00 33.22 261 LEU A O 1
ATOM 2041 N N . THR A 1 262 ? 44.039 -4.478 -63.908 1.00 32.69 262 THR A N 1
ATOM 2042 C CA . THR A 1 262 ? 44.811 -5.127 -64.975 1.00 32.69 262 THR A CA 1
ATOM 2043 C C . THR A 1 262 ? 43.896 -5.314 -66.180 1.00 32.69 262 THR A C 1
ATOM 2045 O O . THR A 1 262 ? 42.882 -6.002 -66.125 1.00 32.69 262 THR A O 1
ATOM 2048 N N . TYR A 1 263 ? 44.242 -4.611 -67.254 1.00 30.64 263 TYR A N 1
ATOM 2049 C CA . TYR A 1 263 ? 43.591 -4.637 -68.557 1.00 30.64 263 TYR A CA 1
ATOM 2050 C C . TYR A 1 263 ? 44.022 -5.896 -69.317 1.00 30.64 263 TYR A C 1
ATOM 2052 O O . TYR A 1 263 ? 45.216 -6.155 -69.463 1.00 30.64 263 TYR A O 1
ATOM 2060 N N . SER A 1 264 ? 43.071 -6.687 -69.812 1.00 33.69 264 SER A N 1
ATOM 2061 C CA . SER A 1 264 ? 43.325 -7.770 -70.771 1.00 33.69 264 SER A CA 1
ATOM 2062 C C . SER A 1 264 ? 42.076 -7.983 -71.628 1.00 33.69 264 SER A C 1
ATOM 2064 O O . SER A 1 264 ? 41.076 -8.522 -71.164 1.00 33.69 264 SER A O 1
ATOM 2066 N N . ALA A 1 265 ? 42.127 -7.500 -72.869 1.00 36.06 265 ALA A N 1
ATOM 2067 C CA . ALA A 1 265 ? 41.119 -7.733 -73.899 1.00 36.06 265 ALA A CA 1
ATOM 2068 C C . ALA A 1 265 ? 41.185 -9.176 -74.434 1.00 36.06 265 ALA A C 1
ATOM 2070 O O . ALA A 1 265 ? 42.259 -9.784 -74.427 1.00 36.06 265 ALA A O 1
ATOM 2071 N N . PRO A 1 266 ? 40.080 -9.687 -74.999 1.00 36.75 266 PRO A N 1
ATOM 2072 C CA . PRO A 1 266 ? 40.212 -10.404 -76.266 1.00 36.75 266 PRO A CA 1
ATOM 2073 C C . PRO A 1 266 ? 39.210 -9.951 -77.337 1.00 36.75 266 PRO A C 1
ATOM 2075 O O . PRO A 1 266 ? 38.083 -9.544 -77.066 1.00 36.75 266 PRO A O 1
ATOM 2078 N N . LEU A 1 267 ? 39.696 -10.043 -78.574 1.00 35.56 267 LEU A N 1
ATOM 2079 C CA . LEU A 1 267 ? 39.074 -9.676 -79.840 1.00 35.56 267 LEU A CA 1
ATOM 2080 C C . LEU A 1 267 ? 37.733 -10.383 -80.093 1.00 35.56 267 LEU A C 1
ATOM 2082 O O . LEU A 1 267 ? 37.652 -11.605 -79.994 1.00 35.56 267 LEU A O 1
ATOM 2086 N N . HIS A 1 268 ? 36.732 -9.624 -80.545 1.00 36.66 268 HIS A N 1
ATOM 2087 C CA . HIS A 1 268 ? 35.560 -10.156 -81.238 1.00 36.66 268 HIS A CA 1
ATOM 2088 C C . HIS A 1 268 ? 35.582 -9.686 -82.695 1.00 36.66 268 HIS A C 1
ATOM 2090 O O . HIS A 1 268 ? 35.565 -8.493 -82.988 1.00 36.66 268 HIS A O 1
ATOM 2096 N N . THR A 1 269 ? 35.663 -10.659 -83.596 1.00 36.34 269 THR A N 1
ATOM 2097 C CA . THR A 1 269 ? 35.584 -10.522 -85.050 1.00 36.34 269 THR A CA 1
ATOM 2098 C C . THR A 1 269 ? 34.173 -10.141 -85.493 1.00 36.34 269 THR A C 1
ATOM 2100 O O . THR A 1 269 ? 33.201 -10.798 -85.119 1.00 36.34 269 THR A O 1
ATOM 2103 N N . SER A 1 270 ? 34.089 -9.098 -86.313 1.00 33.47 270 SER A N 1
ATOM 2104 C CA . SER A 1 270 ? 32.893 -8.585 -86.980 1.00 33.47 270 SER A CA 1
ATOM 2105 C C . SER A 1 270 ? 32.421 -9.507 -88.113 1.00 33.47 270 SER A C 1
ATOM 2107 O O . SER A 1 270 ? 33.225 -9.924 -88.944 1.00 33.47 270 SER A O 1
ATOM 2109 N N . SER A 1 271 ? 31.112 -9.742 -88.208 1.00 36.34 271 SER A N 1
ATOM 2110 C CA . SER A 1 271 ? 30.444 -10.149 -89.452 1.00 36.34 271 SER A CA 1
ATOM 2111 C C . SER A 1 271 ? 29.143 -9.358 -89.601 1.00 36.34 271 SER A C 1
ATOM 2113 O O . SER A 1 271 ? 28.193 -9.567 -88.847 1.00 36.34 271 SER A O 1
ATOM 2115 N N . GLU A 1 272 ? 29.146 -8.418 -90.547 1.00 36.50 272 GLU A N 1
ATOM 2116 C CA . GLU A 1 272 ? 28.003 -7.626 -91.006 1.00 36.50 272 GLU A CA 1
ATOM 2117 C C . GLU A 1 272 ? 26.959 -8.483 -91.736 1.00 36.50 272 GLU A C 1
ATOM 2119 O O . GLU A 1 272 ? 27.304 -9.351 -92.535 1.00 36.50 272 GLU A O 1
ATOM 2124 N N . SER A 1 273 ? 25.675 -8.163 -91.547 1.00 36.56 273 SER A N 1
ATOM 2125 C CA . SER A 1 273 ? 24.671 -8.222 -92.620 1.00 36.56 273 SER A CA 1
ATOM 2126 C C . SER A 1 273 ? 23.472 -7.318 -92.284 1.00 36.56 273 SER A C 1
ATOM 2128 O O . SER A 1 273 ? 22.761 -7.531 -91.305 1.00 36.56 273 SER A O 1
ATOM 2130 N N . LEU A 1 274 ? 23.272 -6.278 -93.099 1.00 42.28 274 LEU A N 1
ATOM 2131 C CA . LEU A 1 274 ? 22.089 -5.407 -93.155 1.00 42.28 274 LEU A CA 1
ATOM 2132 C C . LEU A 1 274 ? 21.265 -5.774 -94.407 1.00 42.28 274 LEU A C 1
ATOM 2134 O O . LEU A 1 274 ? 21.873 -6.082 -95.435 1.00 42.28 274 LEU A O 1
ATOM 2138 N N . PRO A 1 275 ? 19.919 -5.705 -94.387 1.00 45.12 275 PRO A N 1
ATOM 2139 C CA . PRO A 1 275 ? 19.101 -5.849 -95.590 1.00 45.12 275 PRO A CA 1
ATOM 2140 C C . PRO A 1 275 ? 18.771 -4.484 -96.241 1.00 45.12 275 PRO A C 1
ATOM 2142 O O . PRO A 1 275 ? 18.834 -3.452 -95.568 1.00 45.12 275 PRO A O 1
ATOM 2145 N N . PRO A 1 276 ? 18.406 -4.450 -97.542 1.00 51.66 276 PRO A N 1
ATOM 2146 C CA . PRO A 1 276 ? 18.269 -3.212 -98.304 1.00 51.66 276 PRO A CA 1
ATOM 2147 C C . PRO A 1 276 ? 16.841 -2.644 -98.281 1.00 51.66 276 PRO A C 1
ATOM 2149 O O . PRO A 1 276 ? 15.858 -3.384 -98.286 1.00 51.66 276 PRO A O 1
ATOM 2152 N N . GLY A 1 277 ? 16.737 -1.313 -98.344 1.00 38.62 277 GLY A N 1
ATOM 2153 C CA . GLY A 1 277 ? 15.484 -0.576 -98.509 1.00 38.62 277 GLY A CA 1
ATOM 2154 C C . GLY A 1 277 ? 15.609 0.546 -99.547 1.00 38.62 277 GLY A C 1
ATOM 2155 O O . GLY A 1 277 ? 16.289 1.533 -99.307 1.00 38.62 277 GLY A O 1
ATOM 2156 N N . HIS A 1 278 ? 14.942 0.336 -100.686 1.00 40.53 278 HIS A N 1
ATOM 21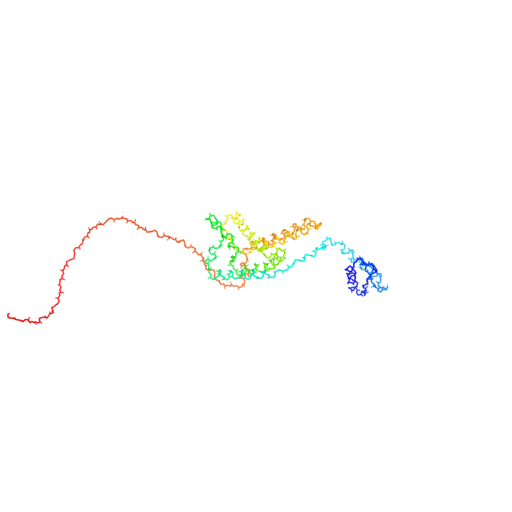57 C CA . HIS A 1 278 ? 14.294 1.282 -101.612 1.00 40.53 278 HIS A CA 1
ATOM 2158 C C . HIS A 1 278 ? 14.956 2.616 -102.057 1.00 40.53 278 HIS A C 1
ATOM 2160 O O . HIS A 1 278 ? 15.068 3.581 -101.311 1.00 40.53 278 HIS A O 1
ATOM 2166 N N . SER A 1 279 ? 15.208 2.697 -103.375 1.00 45.28 279 SER A N 1
ATOM 2167 C CA . SER A 1 279 ? 15.195 3.898 -104.254 1.00 45.28 279 SER A CA 1
ATOM 2168 C C . SER A 1 279 ? 13.734 4.337 -104.575 1.00 45.28 279 SER A C 1
ATOM 2170 O O . SER A 1 279 ? 12.841 3.608 -104.129 1.00 45.28 279 SER A O 1
ATOM 2172 N N . PRO A 1 280 ? 13.407 5.379 -105.401 1.00 55.03 280 PRO A N 1
ATOM 2173 C CA . PRO A 1 280 ? 14.242 6.230 -106.285 1.00 55.03 280 PRO A CA 1
ATOM 2174 C C . PRO A 1 280 ? 13.840 7.737 -106.428 1.00 55.03 280 PRO A C 1
ATOM 2176 O O . PRO A 1 280 ? 12.769 8.161 -106.008 1.00 55.03 280 PRO A O 1
ATOM 2179 N N . SER A 1 281 ? 14.696 8.536 -107.090 1.00 42.28 281 SER A N 1
ATOM 2180 C CA . SER A 1 281 ? 14.443 9.718 -107.979 1.00 42.28 281 SER A CA 1
ATOM 2181 C C . SER A 1 281 ? 15.762 10.522 -108.069 1.00 42.28 281 SER A C 1
ATOM 2183 O O . SER A 1 281 ? 16.412 10.698 -107.049 1.00 42.28 281 SER A O 1
ATOM 2185 N N . GLY A 1 282 ? 16.364 10.885 -109.213 1.00 38.25 282 GLY A N 1
ATOM 2186 C CA . GLY A 1 282 ? 15.864 11.515 -110.447 1.00 38.25 282 GLY A CA 1
ATOM 2187 C C . GLY A 1 282 ? 16.100 13.035 -110.324 1.00 38.25 282 GLY A C 1
ATOM 2188 O O . GLY A 1 282 ? 15.618 13.609 -109.363 1.00 38.25 282 GLY A O 1
ATOM 2189 N N . GLY A 1 283 ? 16.822 13.774 -111.168 1.00 43.09 283 GLY A N 1
ATOM 2190 C CA . GLY A 1 283 ? 17.585 13.505 -112.381 1.00 43.09 283 GLY A CA 1
ATOM 2191 C C . GLY A 1 283 ? 18.327 14.783 -112.832 1.00 43.09 283 GLY A C 1
ATOM 2192 O O . GLY A 1 283 ? 18.262 15.795 -112.139 1.00 43.09 283 GLY A O 1
ATOM 2193 N N . ILE A 1 284 ? 18.933 14.674 -114.023 1.00 44.38 284 ILE A N 1
ATOM 2194 C CA . ILE A 1 284 ? 19.574 15.691 -114.892 1.00 44.38 284 ILE A CA 1
ATOM 2195 C C . ILE A 1 284 ? 20.865 16.322 -114.362 1.00 44.38 284 ILE A C 1
ATOM 2197 O O . ILE A 1 284 ? 20.813 17.171 -113.451 1.00 44.38 284 ILE A O 1
#

Mean predicted aligned error: 17.58 Å

Nearest PDB structures (foldseek):
  2ic8-assembly1_A  TM=7.648E-01  e=1.169E-03  Escherichia coli
  4h1d-assembly1_A  TM=6.881E-01  e=1.362E-03  Escherichia coli K-12
  6pju-assembly1_A  TM=7.122E-01  e=1.759E-03  Escherichia coli
  5f5k-assembly1_A  TM=7.994E-01  e=5.693E-03  Escherichia coli
  5f5d-assembly1_A  TM=6.163E-01  e=4.410E-03  Escherichia coli